Protein AF-A0AA88GH86-F1 (afdb_monomer)

Structure (mmCIF, N/CA/C/O backbone):
data_AF-A0AA88GH86-F1
#
_entry.id   AF-A0AA88GH86-F1
#
loop_
_atom_site.group_PDB
_atom_site.id
_atom_site.type_symbol
_atom_site.label_atom_id
_atom_site.label_alt_id
_atom_site.label_comp_id
_atom_site.label_asym_id
_atom_site.label_entity_id
_atom_site.label_seq_id
_atom_site.pdbx_PDB_ins_code
_atom_site.Cartn_x
_atom_site.Cartn_y
_atom_site.Cartn_z
_atom_site.occupancy
_atom_site.B_iso_or_equiv
_atom_site.auth_seq_id
_atom_site.auth_comp_id
_atom_site.auth_asym_id
_atom_site.auth_atom_id
_atom_site.pdbx_PDB_model_num
ATOM 1 N N . MET A 1 1 ? -18.230 3.125 -24.330 1.00 59.88 1 MET A N 1
ATOM 2 C CA . MET A 1 1 ? -17.204 3.677 -25.240 1.00 59.88 1 MET A CA 1
ATOM 3 C C . MET A 1 1 ? -15.857 3.257 -24.671 1.00 59.88 1 MET A C 1
ATOM 5 O O . MET A 1 1 ? -15.704 3.371 -23.462 1.00 59.88 1 MET A O 1
ATOM 9 N N . CYS A 1 2 ? -14.965 2.665 -25.468 1.00 81.44 2 CYS A N 1
ATOM 10 C CA . CYS A 1 2 ? -13.641 2.241 -24.999 1.00 81.44 2 CYS A CA 1
ATOM 11 C C . CYS A 1 2 ? -12.691 3.444 -25.056 1.00 81.44 2 CYS A C 1
ATOM 13 O O . CYS A 1 2 ? -12.636 4.114 -26.086 1.00 81.44 2 CYS A O 1
ATOM 15 N N . GLU A 1 3 ? -12.001 3.746 -23.960 1.00 86.94 3 GLU A N 1
ATOM 16 C CA . GLU A 1 3 ? -10.978 4.792 -23.922 1.00 86.94 3 GLU A CA 1
ATOM 17 C C . GLU A 1 3 ? -9.674 4.257 -24.519 1.00 86.94 3 GLU A C 1
ATOM 19 O O . GLU A 1 3 ? -9.265 3.133 -24.231 1.00 86.94 3 GLU A O 1
ATOM 24 N N . PHE A 1 4 ? -9.023 5.051 -25.367 1.00 90.56 4 PHE A N 1
ATOM 25 C CA . PHE A 1 4 ? -7.729 4.685 -25.932 1.00 90.56 4 PHE A CA 1
ATOM 26 C C . PHE A 1 4 ? -6.611 4.920 -24.911 1.00 90.56 4 PHE A C 1
ATOM 28 O O . PHE A 1 4 ? -6.459 6.031 -24.402 1.00 90.56 4 PHE A O 1
ATOM 35 N N . ILE A 1 5 ? -5.791 3.895 -24.677 1.00 91.69 5 ILE A N 1
ATOM 36 C CA . ILE A 1 5 ? -4.600 3.958 -23.826 1.00 91.69 5 ILE A CA 1
ATOM 37 C C . ILE A 1 5 ? -3.360 3.767 -24.701 1.00 91.69 5 ILE A C 1
ATOM 39 O O . ILE A 1 5 ? -3.275 2.822 -25.483 1.00 91.69 5 ILE A O 1
ATOM 43 N N . SER A 1 6 ? -2.392 4.675 -24.576 1.00 91.19 6 SER A N 1
ATOM 44 C CA . SER A 1 6 ? -1.110 4.563 -25.268 1.00 91.19 6 SER A CA 1
ATOM 45 C C . SER A 1 6 ? -0.228 3.540 -24.561 1.00 91.19 6 SER A C 1
ATOM 47 O O . SER A 1 6 ? 0.255 3.796 -23.460 1.00 91.19 6 SER A O 1
ATOM 49 N N . ASP A 1 7 ? 0.014 2.420 -25.239 1.00 86.12 7 ASP A N 1
ATOM 50 C CA . ASP A 1 7 ? 0.873 1.327 -24.777 1.00 86.12 7 ASP A CA 1
ATOM 51 C C . ASP A 1 7 ? 2.271 1.833 -24.373 1.00 86.12 7 ASP A C 1
ATOM 53 O O . ASP A 1 7 ? 2.676 1.717 -23.224 1.00 86.12 7 ASP A O 1
ATOM 57 N N . THR A 1 8 ? 2.959 2.558 -25.258 1.00 88.44 8 THR A N 1
ATOM 58 C CA . THR A 1 8 ? 4.292 3.116 -24.971 1.00 88.44 8 THR A CA 1
ATOM 59 C C . THR A 1 8 ? 4.318 4.032 -23.742 1.00 88.44 8 THR A C 1
ATOM 61 O O . THR A 1 8 ? 5.226 3.934 -22.920 1.00 88.44 8 THR A O 1
ATOM 64 N N . LYS A 1 9 ? 3.329 4.925 -23.583 1.00 90.75 9 LYS A N 1
ATOM 65 C CA . LYS A 1 9 ? 3.289 5.832 -22.424 1.00 90.75 9 LYS A CA 1
ATOM 66 C C . LYS A 1 9 ? 2.983 5.091 -21.126 1.00 90.75 9 LYS A C 1
ATOM 68 O O . LYS A 1 9 ? 3.526 5.468 -20.095 1.00 90.75 9 LYS A O 1
ATOM 73 N N . LEU A 1 10 ? 2.166 4.038 -21.174 1.00 90.44 10 LEU A N 1
ATOM 74 C CA . LEU A 1 10 ? 1.812 3.224 -20.007 1.00 90.44 10 LEU A CA 1
ATOM 75 C C . LEU A 1 10 ? 3.039 2.595 -19.329 1.00 90.44 10 LEU A C 1
ATOM 77 O O . LEU A 1 10 ? 3.052 2.431 -18.110 1.00 90.44 10 LEU A O 1
ATOM 81 N N . PHE A 1 11 ? 4.075 2.282 -20.106 1.00 87.31 11 PHE A N 1
ATOM 82 C CA . PHE A 1 11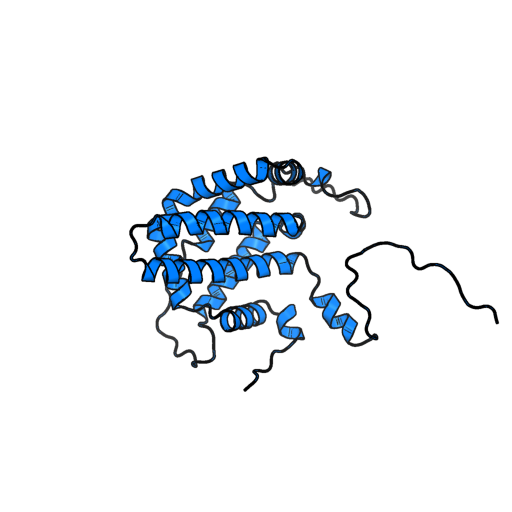 ? 5.280 1.616 -19.611 1.00 87.31 11 PHE A CA 1
ATOM 83 C C . PHE A 1 11 ? 6.483 2.545 -19.410 1.00 87.31 11 PHE A C 1
ATOM 85 O O . PHE A 1 11 ? 7.411 2.174 -18.697 1.00 87.31 11 PHE A O 1
ATOM 92 N N . ILE A 1 12 ? 6.474 3.751 -19.992 1.00 87.19 12 ILE A N 1
ATOM 93 C CA . ILE A 1 12 ? 7.606 4.695 -19.928 1.00 87.19 12 ILE A CA 1
ATOM 94 C C . ILE A 1 12 ? 7.318 5.910 -19.035 1.00 87.19 12 ILE A C 1
ATOM 96 O O . ILE A 1 12 ? 8.237 6.420 -18.401 1.00 87.19 12 ILE A O 1
ATOM 100 N N . ASP A 1 13 ? 6.071 6.387 -18.969 1.00 90.25 13 ASP A N 1
ATOM 101 C CA . ASP A 1 13 ? 5.694 7.578 -18.199 1.00 90.25 13 ASP A CA 1
ATOM 102 C C . ASP A 1 13 ? 4.963 7.172 -16.904 1.00 90.25 13 ASP A C 1
ATOM 104 O O . ASP A 1 13 ? 3.788 6.786 -16.955 1.00 90.25 13 ASP A O 1
ATOM 108 N N . PRO A 1 14 ? 5.608 7.296 -15.722 1.00 89.12 14 PRO A N 1
ATOM 109 C CA . PRO A 1 14 ? 4.978 6.968 -14.445 1.00 89.12 14 PRO A CA 1
ATOM 110 C C . PRO A 1 14 ? 3.692 7.760 -14.197 1.00 89.12 14 PRO A C 1
ATOM 112 O O . PRO A 1 14 ? 2.717 7.213 -13.692 1.00 89.12 14 PRO A O 1
ATOM 115 N N . THR A 1 15 ? 3.643 9.031 -14.605 1.00 91.88 15 THR A N 1
ATOM 116 C CA . THR A 1 15 ? 2.459 9.883 -14.416 1.00 91.88 15 THR A CA 1
ATOM 117 C C . THR A 1 15 ? 1.286 9.353 -15.238 1.00 91.88 15 THR A C 1
ATOM 119 O O . THR A 1 15 ? 0.163 9.261 -14.738 1.00 91.88 15 THR A O 1
ATOM 122 N N . TYR A 1 16 ? 1.546 8.956 -16.489 1.00 93.25 16 TYR A N 1
ATOM 123 C CA . TYR A 1 16 ? 0.535 8.357 -17.360 1.00 93.25 16 TYR A CA 1
ATOM 124 C C . TYR A 1 16 ? 0.037 7.019 -16.800 1.00 93.25 16 TYR A C 1
ATOM 126 O O . TYR A 1 16 ? -1.174 6.791 -16.744 1.00 93.25 16 TYR A O 1
ATOM 134 N N . ARG A 1 17 ? 0.950 6.171 -16.304 1.00 93.00 17 ARG A N 1
ATOM 135 C CA . ARG A 1 17 ? 0.613 4.892 -15.663 1.00 93.00 17 ARG A CA 1
ATOM 136 C C . ARG A 1 17 ? -0.243 5.074 -14.413 1.00 93.00 17 ARG A C 1
ATOM 138 O O . ARG A 1 17 ? -1.283 4.431 -14.303 1.00 93.00 17 ARG A O 1
ATOM 145 N N . TYR A 1 18 ? 0.135 5.971 -13.501 1.00 94.19 18 TYR A N 1
ATOM 146 C CA . TYR A 1 18 ? -0.629 6.212 -12.272 1.00 94.19 18 TYR A CA 1
ATOM 147 C C . TYR A 1 18 ? -1.987 6.849 -12.543 1.00 94.19 18 TYR A C 1
ATOM 149 O O . TYR A 1 18 ? -2.954 6.512 -11.860 1.00 94.19 18 TYR A O 1
ATOM 157 N N . SER A 1 19 ? -2.093 7.705 -13.562 1.00 93.81 19 SER A N 1
ATOM 158 C CA . SER A 1 19 ? -3.378 8.246 -14.011 1.00 93.81 19 SER A CA 1
ATOM 159 C C . SER A 1 19 ? -4.300 7.142 -14.530 1.00 93.81 19 SER A C 1
ATOM 161 O O . SER A 1 19 ? -5.440 7.021 -14.075 1.00 93.81 19 SER A O 1
ATOM 163 N N . TYR A 1 20 ? -3.781 6.268 -15.399 1.00 94.12 20 TYR A N 1
ATOM 164 C CA . TYR A 1 20 ? -4.511 5.100 -15.885 1.00 94.12 20 TYR A CA 1
ATOM 165 C C . TYR A 1 20 ? -4.938 4.165 -14.744 1.00 94.12 20 TYR A C 1
ATOM 167 O O . TYR A 1 20 ? -6.122 3.853 -14.631 1.00 94.12 20 TYR A O 1
ATOM 175 N N . LEU A 1 21 ? -4.009 3.750 -13.876 1.00 94.94 21 LEU A N 1
ATOM 176 C CA . LEU A 1 21 ? -4.289 2.814 -12.784 1.00 94.94 21 LEU A CA 1
ATOM 177 C C . LEU A 1 21 ? -5.312 3.378 -11.803 1.00 94.94 21 LEU A C 1
ATOM 179 O O . LEU A 1 21 ? -6.290 2.701 -11.491 1.00 94.94 21 LEU A O 1
ATOM 183 N N . SER A 1 22 ? -5.132 4.629 -11.370 1.00 95.62 22 SER A N 1
ATOM 184 C CA . SER A 1 22 ? -6.055 5.290 -10.442 1.00 95.62 22 SER A CA 1
ATOM 185 C C . SER A 1 22 ? -7.455 5.399 -11.042 1.00 95.62 22 SER A C 1
ATOM 187 O O . SER A 1 22 ? -8.439 5.099 -10.367 1.00 95.62 22 SER A O 1
ATOM 189 N N . LYS A 1 23 ? -7.568 5.728 -12.335 1.00 94.44 23 LYS A N 1
ATOM 190 C CA . LYS A 1 23 ? -8.854 5.730 -13.045 1.00 94.44 23 LYS A CA 1
ATOM 191 C C . LYS A 1 23 ? -9.460 4.327 -13.136 1.00 94.44 23 LYS A C 1
ATOM 193 O O . LYS A 1 23 ? -10.645 4.157 -12.853 1.00 94.44 23 LYS A O 1
ATOM 198 N N . PHE A 1 24 ? -8.655 3.324 -13.488 1.00 94.44 24 PHE A N 1
ATOM 199 C CA . PHE A 1 24 ? -9.084 1.937 -13.671 1.00 94.44 24 PHE A CA 1
ATOM 200 C C . PHE A 1 24 ? -9.653 1.332 -12.381 1.00 94.44 24 PHE A C 1
ATOM 202 O O . PHE A 1 24 ? -10.754 0.780 -12.388 1.00 94.44 24 PHE A O 1
ATOM 209 N N . ILE A 1 25 ? -8.952 1.496 -11.255 1.00 95.81 25 ILE A N 1
ATOM 210 C CA . ILE A 1 25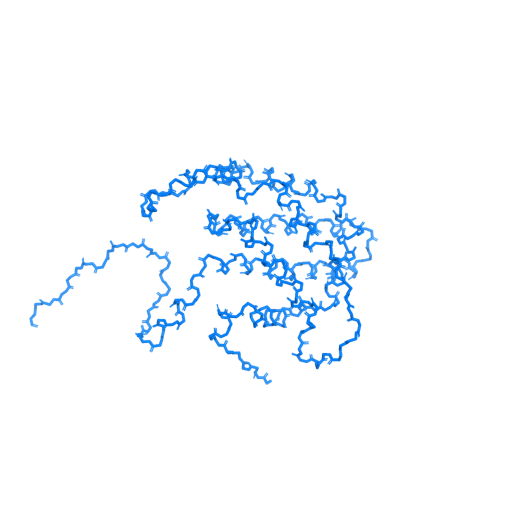 ? -9.395 0.980 -9.947 1.00 95.81 25 ILE A CA 1
ATOM 211 C C . ILE A 1 25 ? -10.310 1.954 -9.191 1.00 95.81 25 ILE A C 1
ATOM 213 O O . ILE A 1 25 ? -10.758 1.653 -8.081 1.00 95.81 25 ILE A O 1
ATOM 217 N N . LYS A 1 26 ? -10.607 3.114 -9.794 1.00 95.81 26 LYS A N 1
ATOM 218 C CA . LYS A 1 26 ? -11.411 4.200 -9.220 1.00 95.81 26 LYS A CA 1
ATOM 219 C C . LYS A 1 26 ? -10.863 4.672 -7.872 1.00 95.81 26 LYS A C 1
ATOM 221 O O . LYS A 1 26 ? -11.620 4.756 -6.909 1.00 95.81 26 LYS A O 1
ATOM 226 N N . PHE A 1 27 ? -9.556 4.906 -7.798 1.00 96.19 27 PHE A N 1
ATOM 227 C CA . PHE A 1 27 ? -8.901 5.570 -6.677 1.00 96.19 27 PHE A CA 1
ATOM 228 C C . PHE A 1 27 ? -8.904 7.080 -6.921 1.00 96.19 27 PHE A C 1
ATOM 230 O O . PHE A 1 27 ? -8.339 7.556 -7.907 1.00 96.19 27 PHE A O 1
ATOM 237 N N . GLY A 1 28 ? -9.589 7.824 -6.058 1.00 94.38 28 GLY A N 1
ATOM 238 C CA . GLY A 1 28 ? -9.756 9.268 -6.204 1.00 94.38 28 GLY A CA 1
ATOM 239 C C . GLY A 1 28 ? -9.559 10.040 -4.906 1.00 94.38 28 GLY A C 1
ATOM 240 O O . GLY A 1 28 ? -9.119 9.506 -3.892 1.00 94.38 28 GLY A O 1
ATOM 241 N N . LYS A 1 29 ? -9.926 11.323 -4.940 1.00 92.50 29 LYS A N 1
ATOM 242 C CA . LYS A 1 29 ? -9.772 12.245 -3.808 1.00 92.50 29 LYS A CA 1
ATOM 243 C C . LYS A 1 29 ? -10.489 11.759 -2.544 1.00 92.50 29 LYS A C 1
ATOM 245 O O . LYS A 1 29 ? -9.942 11.865 -1.457 1.00 92.50 29 LYS A O 1
ATOM 250 N N . GLU A 1 30 ? -11.688 11.199 -2.696 1.00 93.88 30 GLU A N 1
ATOM 251 C CA . GLU A 1 30 ? -12.466 10.632 -1.586 1.00 93.88 30 GLU A CA 1
ATOM 252 C C . GLU A 1 30 ? -11.747 9.448 -0.928 1.00 93.88 30 GLU A C 1
ATOM 254 O O . GLU A 1 30 ? -11.671 9.385 0.296 1.00 93.88 30 GLU A O 1
ATOM 259 N N . ASP A 1 31 ? -11.177 8.538 -1.728 1.00 96.69 31 ASP A N 1
ATOM 260 C CA . ASP A 1 31 ? -10.381 7.424 -1.207 1.00 96.69 31 ASP A CA 1
ATOM 261 C C . ASP A 1 31 ? -9.143 7.949 -0.470 1.00 96.69 31 ASP A C 1
ATOM 263 O O . ASP A 1 31 ? -8.843 7.506 0.635 1.00 96.69 31 ASP A O 1
ATOM 267 N N . LEU A 1 32 ? -8.453 8.934 -1.052 1.00 94.62 32 LEU A N 1
ATOM 268 C CA . LEU A 1 32 ? -7.259 9.527 -0.460 1.00 94.62 32 LEU A CA 1
ATOM 269 C C . LEU A 1 32 ? -7.553 10.214 0.884 1.00 94.62 32 LEU A C 1
ATOM 271 O O . LEU A 1 32 ? -6.775 10.075 1.827 1.00 94.62 32 LEU A O 1
ATOM 275 N N . THR A 1 33 ? -8.696 10.896 1.001 1.00 94.31 33 THR A N 1
ATOM 276 C CA . THR A 1 33 ? -9.171 11.458 2.272 1.00 94.31 33 THR A CA 1
ATOM 277 C C . THR A 1 33 ? -9.417 10.362 3.308 1.00 94.31 33 THR A C 1
ATOM 279 O O . THR A 1 33 ? -8.936 10.484 4.430 1.00 94.31 33 THR A O 1
ATOM 282 N N . LEU A 1 34 ? -10.093 9.266 2.941 1.00 96.44 34 LEU A N 1
ATOM 283 C CA . LEU A 1 34 ? -10.349 8.151 3.863 1.00 96.44 34 LEU A CA 1
ATOM 284 C C . LEU A 1 34 ? -9.053 7.496 4.357 1.00 96.44 34 LEU A C 1
ATOM 286 O O . LEU A 1 34 ? -8.933 7.190 5.543 1.00 96.44 34 LEU A O 1
ATOM 290 N N . VAL A 1 35 ? -8.077 7.306 3.462 1.00 96.62 35 VAL A N 1
ATOM 291 C CA . VAL A 1 35 ? -6.743 6.797 3.818 1.00 96.62 35 VAL A CA 1
ATOM 292 C C . VAL A 1 35 ? -6.065 7.734 4.817 1.00 96.62 35 VAL A C 1
ATOM 294 O O . VAL A 1 35 ? -5.572 7.271 5.844 1.00 96.62 35 VAL A O 1
ATOM 297 N N . LYS A 1 36 ? -6.069 9.044 4.540 1.00 94.00 36 LYS A N 1
ATOM 298 C CA . LYS A 1 36 ? -5.463 10.066 5.403 1.00 94.00 36 LYS A CA 1
ATOM 299 C C . LYS A 1 36 ? -6.108 10.098 6.787 1.00 94.00 36 LYS A C 1
ATOM 301 O O . LYS A 1 36 ? -5.402 10.065 7.790 1.00 94.00 36 LYS A O 1
ATOM 306 N N . GLU A 1 37 ? -7.434 10.166 6.846 1.00 94.38 37 GLU A N 1
ATOM 307 C CA . GLU A 1 37 ? -8.181 10.245 8.104 1.00 94.38 37 GLU A CA 1
ATOM 308 C C . GLU A 1 37 ? -7.943 9.003 8.963 1.00 94.38 37 GLU A C 1
ATOM 310 O O . GLU A 1 37 ? -7.599 9.123 10.139 1.00 94.38 37 GLU A O 1
ATOM 315 N N . PHE A 1 38 ? -8.045 7.809 8.372 1.00 96.00 38 PHE A N 1
ATOM 316 C CA . PHE A 1 38 ? -7.774 6.566 9.090 1.00 96.00 38 PHE A CA 1
ATOM 317 C C . PHE A 1 38 ? -6.321 6.476 9.557 1.00 96.00 38 PHE A C 1
ATOM 319 O O . PHE A 1 38 ? -6.052 6.112 10.702 1.00 96.00 38 PHE A O 1
ATOM 326 N N . GLY A 1 39 ? -5.385 6.868 8.692 1.00 95.06 39 GLY A N 1
ATOM 327 C CA . GLY A 1 39 ? -3.977 6.954 9.027 1.00 95.06 39 GLY A CA 1
ATOM 328 C C . GLY A 1 39 ? -3.737 7.802 10.275 1.00 95.06 39 GLY A C 1
ATOM 329 O O . GLY A 1 39 ? -3.180 7.327 11.264 1.00 95.06 39 GLY A O 1
ATOM 330 N N . GLN A 1 40 ? -4.208 9.045 10.248 1.00 92.25 40 GLN A N 1
ATOM 331 C CA . GLN A 1 40 ? -3.995 10.007 11.325 1.00 92.25 40 GLN A CA 1
ATOM 332 C C . GLN A 1 40 ? -4.695 9.613 12.630 1.00 92.25 40 GLN A C 1
AT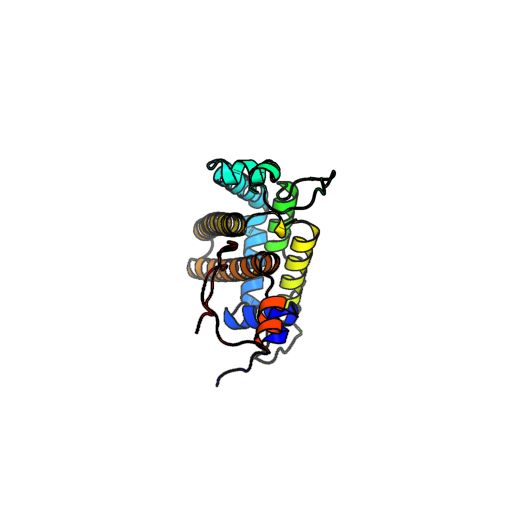OM 334 O O . GLN A 1 40 ? -4.114 9.783 13.702 1.00 92.25 40 GLN A O 1
ATOM 339 N N . MET A 1 41 ? -5.926 9.099 12.550 1.00 92.44 41 MET A N 1
ATOM 340 C CA . MET A 1 41 ? -6.742 8.803 13.732 1.00 92.44 41 MET A CA 1
ATOM 341 C C . MET A 1 41 ? -6.422 7.452 14.374 1.00 92.44 41 MET A C 1
ATOM 343 O O . MET A 1 41 ? -6.554 7.326 15.590 1.00 92.44 41 MET A O 1
ATOM 347 N N . VAL A 1 42 ? -6.040 6.449 13.578 1.00 94.56 42 VAL A N 1
ATOM 348 C CA . VAL A 1 42 ? -5.900 5.059 14.041 1.00 94.56 42 VAL A CA 1
ATOM 349 C C . VAL A 1 42 ? -4.466 4.563 13.892 1.00 94.56 42 VAL A C 1
ATOM 351 O O . VAL A 1 42 ? -3.865 4.135 14.873 1.00 94.56 42 VAL A O 1
ATOM 354 N N . LEU A 1 43 ? -3.886 4.644 12.692 1.00 95.06 43 LEU A N 1
ATOM 355 C CA . LEU A 1 43 ? -2.625 3.949 12.406 1.00 95.06 43 LEU A CA 1
ATOM 356 C C . LEU A 1 43 ? -1.382 4.623 12.983 1.00 95.06 43 LEU A C 1
ATOM 358 O O . LEU A 1 43 ? -0.420 3.926 13.288 1.00 95.06 43 LEU A O 1
ATOM 362 N N . ASN A 1 44 ? -1.354 5.949 13.126 1.00 92.19 44 ASN A N 1
ATOM 363 C CA . ASN A 1 44 ? -0.139 6.679 13.510 1.00 92.19 44 ASN A CA 1
ATOM 364 C C . ASN A 1 44 ? 0.597 6.099 14.746 1.00 92.19 44 ASN A C 1
ATOM 366 O O . ASN A 1 44 ? 1.794 5.818 14.638 1.00 92.19 44 ASN A O 1
ATOM 370 N N . PRO A 1 45 ? -0.068 5.846 15.895 1.00 94.31 45 PRO A N 1
ATOM 371 C CA . PRO A 1 45 ? 0.593 5.217 17.041 1.00 94.31 45 PRO A CA 1
ATOM 372 C C . PRO A 1 45 ? 0.922 3.728 16.831 1.00 94.31 45 PRO A C 1
ATOM 374 O O . PRO A 1 45 ? 1.768 3.192 17.544 1.00 94.31 45 PRO A O 1
ATOM 377 N N . LEU A 1 46 ? 0.275 3.058 15.874 1.00 96.12 46 LEU A N 1
ATOM 378 C CA . LEU A 1 46 ? 0.384 1.616 15.635 1.00 96.12 46 LEU A CA 1
ATOM 379 C C . LEU A 1 46 ? 1.479 1.246 14.633 1.00 96.12 46 LEU A C 1
ATOM 381 O O . LEU A 1 46 ? 1.979 0.127 14.682 1.00 96.12 46 LEU A O 1
ATOM 385 N N . ILE A 1 47 ? 1.895 2.169 13.758 1.00 96.12 47 ILE A N 1
ATOM 386 C CA . ILE A 1 47 ? 2.893 1.912 12.703 1.00 96.12 47 ILE A CA 1
ATOM 387 C C . ILE A 1 47 ? 4.138 1.158 13.210 1.00 96.12 47 ILE A C 1
ATOM 389 O O . ILE A 1 47 ? 4.508 0.173 12.573 1.00 96.12 47 ILE A O 1
ATOM 393 N N . PRO A 1 48 ? 4.789 1.538 14.332 1.00 95.56 48 PRO A N 1
ATOM 394 C CA . PRO A 1 48 ? 5.959 0.802 14.813 1.00 95.56 48 PRO A CA 1
ATOM 395 C C . PRO A 1 48 ? 5.667 -0.668 15.144 1.00 95.56 48 PRO A C 1
ATOM 397 O O . PRO A 1 48 ? 6.491 -1.530 14.841 1.00 95.56 48 PRO A O 1
ATOM 400 N N . ARG A 1 49 ? 4.493 -0.944 15.729 1.00 96.62 49 ARG A N 1
ATOM 401 C CA . ARG A 1 49 ? 4.033 -2.301 16.050 1.00 96.62 49 ARG A CA 1
ATOM 402 C C . ARG A 1 49 ? 3.705 -3.083 14.780 1.00 96.62 49 ARG A C 1
ATOM 404 O O . ARG A 1 49 ? 4.139 -4.217 14.655 1.00 96.62 49 ARG A O 1
ATOM 411 N N . LEU A 1 50 ? 3.021 -2.467 13.816 1.00 96.75 50 LEU A N 1
ATOM 412 C CA . LEU A 1 50 ? 2.695 -3.112 12.539 1.00 96.75 50 LEU A CA 1
ATOM 413 C C . LEU A 1 50 ? 3.953 -3.585 11.802 1.00 96.75 50 LEU A C 1
ATOM 415 O O . LEU A 1 50 ? 3.981 -4.696 11.284 1.00 96.75 50 LEU A O 1
ATOM 419 N N . ILE A 1 51 ? 5.014 -2.770 11.790 1.00 94.88 51 ILE A N 1
ATOM 420 C CA . ILE A 1 51 ? 6.295 -3.182 11.201 1.00 94.88 51 ILE A CA 1
ATOM 421 C C . ILE A 1 51 ? 6.914 -4.353 11.967 1.00 94.88 51 ILE A C 1
ATOM 423 O O . ILE A 1 51 ? 7.416 -5.282 11.345 1.00 94.88 51 ILE A O 1
ATOM 4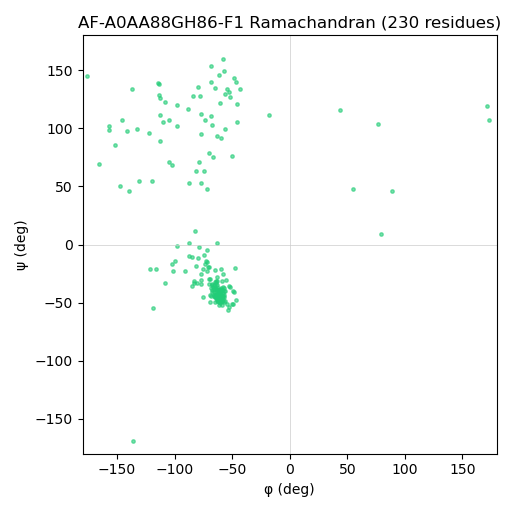27 N N . GLU A 1 52 ? 6.849 -4.351 13.296 1.00 94.31 52 GLU A N 1
ATOM 428 C CA . GLU A 1 52 ? 7.333 -5.476 14.099 1.00 94.31 52 GLU A CA 1
ATOM 429 C C . GLU A 1 52 ? 6.562 -6.772 13.815 1.00 94.31 52 GLU A C 1
ATOM 431 O O . GLU A 1 52 ? 7.172 -7.827 13.646 1.00 94.31 52 GLU A O 1
ATOM 436 N N . ASP A 1 53 ? 5.238 -6.696 13.684 1.00 96.19 53 ASP A N 1
ATOM 437 C CA . ASP A 1 53 ? 4.395 -7.845 13.350 1.00 96.19 53 ASP A CA 1
ATOM 438 C C . ASP A 1 53 ? 4.723 -8.397 11.948 1.00 96.19 53 ASP A C 1
ATOM 440 O O . ASP A 1 53 ? 4.808 -9.617 11.761 1.00 96.19 53 ASP A O 1
ATOM 444 N N . ILE A 1 54 ? 5.010 -7.521 10.977 1.00 93.88 54 ILE A N 1
ATOM 445 C CA . ILE A 1 54 ? 5.484 -7.921 9.644 1.00 93.88 54 ILE A CA 1
ATOM 446 C C . ILE A 1 54 ? 6.858 -8.595 9.728 1.00 93.88 54 ILE A C 1
ATOM 448 O O . ILE A 1 54 ? 7.036 -9.686 9.189 1.00 93.88 54 ILE A O 1
ATOM 452 N N . GLU A 1 55 ? 7.829 -7.991 10.413 1.00 90.50 55 GLU A N 1
ATOM 453 C CA . GLU A 1 55 ? 9.182 -8.546 10.558 1.00 90.50 55 GLU A CA 1
ATOM 454 C C . GLU A 1 55 ? 9.168 -9.911 11.254 1.00 90.50 55 GLU A C 1
ATOM 456 O O . GLU A 1 55 ? 9.847 -10.847 10.814 1.00 90.50 55 GLU A O 1
ATOM 461 N N . ASN A 1 56 ? 8.339 -10.066 12.287 1.00 92.81 56 ASN A N 1
ATOM 462 C CA . ASN A 1 56 ? 8.111 -11.338 12.963 1.00 92.81 56 ASN A CA 1
ATOM 463 C C . ASN A 1 56 ? 7.504 -12.370 12.006 1.00 92.81 56 ASN A C 1
ATOM 465 O O . ASN A 1 56 ? 7.975 -13.509 11.936 1.00 92.81 56 ASN A O 1
ATOM 469 N N . LYS A 1 57 ? 6.499 -11.979 11.210 1.00 93.94 57 LYS A N 1
ATOM 470 C CA . LYS A 1 57 ? 5.886 -12.862 10.211 1.00 93.94 57 LYS A CA 1
ATOM 471 C C . LYS A 1 57 ? 6.897 -13.320 9.161 1.00 93.94 57 LYS A C 1
ATOM 473 O O . LYS A 1 57 ? 6.943 -14.515 8.863 1.00 93.94 57 LYS A O 1
ATOM 478 N N . MET A 1 58 ? 7.705 -12.401 8.638 1.00 89.00 58 MET A N 1
ATOM 479 C CA . MET A 1 58 ? 8.739 -12.684 7.639 1.00 89.00 58 MET A CA 1
ATOM 480 C C . MET A 1 58 ? 9.891 -13.506 8.233 1.00 89.00 58 MET A C 1
ATOM 482 O O . MET A 1 58 ? 10.469 -14.340 7.545 1.00 89.00 58 MET A O 1
ATOM 486 N N . SER A 1 59 ? 10.185 -13.379 9.525 1.00 89.06 59 SER A N 1
ATOM 487 C CA . SER A 1 59 ? 11.241 -14.163 10.184 1.00 89.06 59 SER A CA 1
ATOM 488 C C . SER A 1 59 ? 10.889 -15.644 10.394 1.00 89.06 59 SER A C 1
ATOM 490 O O . SER A 1 59 ? 11.783 -16.457 10.659 1.00 89.06 59 SER A O 1
ATOM 492 N N . ASN A 1 60 ? 9.614 -16.019 10.242 1.00 92.19 60 ASN A N 1
ATOM 493 C CA . ASN A 1 60 ? 9.157 -17.407 10.372 1.00 92.19 60 ASN A CA 1
ATOM 494 C C . ASN A 1 60 ? 9.622 -18.318 9.229 1.00 92.19 60 ASN A C 1
ATOM 496 O O . ASN A 1 60 ? 9.640 -19.536 9.402 1.00 92.19 60 ASN A O 1
ATOM 500 N N . TYR A 1 61 ? 10.024 -17.753 8.089 1.00 91.31 61 TYR A N 1
ATOM 501 C CA . TYR A 1 61 ? 10.586 -18.505 6.968 1.00 91.31 61 TYR A CA 1
ATOM 502 C C . TYR A 1 61 ? 12.048 -18.115 6.786 1.00 91.31 61 TYR A C 1
ATOM 504 O O . TYR A 1 61 ? 12.414 -16.950 6.902 1.00 91.31 61 TYR A O 1
ATOM 512 N N . ASP A 1 62 ? 12.901 -19.098 6.534 1.00 86.62 62 ASP A N 1
ATOM 513 C CA . ASP A 1 62 ? 14.339 -18.912 6.349 1.00 86.62 62 ASP A CA 1
ATOM 514 C C . ASP A 1 62 ? 14.671 -17.963 5.194 1.00 86.62 62 ASP A C 1
ATOM 516 O O . ASP A 1 62 ? 15.403 -16.998 5.401 1.00 86.62 62 ASP A O 1
ATOM 520 N N . VAL A 1 63 ? 14.060 -18.169 4.026 1.00 84.69 63 VAL A N 1
ATOM 521 C CA . VAL A 1 63 ? 14.297 -17.358 2.821 1.00 84.69 63 VAL A CA 1
ATOM 522 C C . VAL A 1 63 ? 13.982 -15.872 3.023 1.00 84.69 63 VAL A C 1
ATOM 524 O O . VAL A 1 63 ? 14.730 -15.008 2.577 1.00 84.69 63 VAL A O 1
ATOM 527 N N . THR A 1 64 ? 12.912 -15.543 3.749 1.00 86.19 64 THR A N 1
ATOM 528 C CA . THR A 1 64 ? 12.553 -14.150 4.057 1.00 86.19 64 THR A CA 1
ATOM 529 C C . THR A 1 64 ? 13.327 -13.613 5.255 1.00 86.19 64 THR A C 1
ATOM 531 O O . THR A 1 64 ? 13.660 -12.434 5.287 1.00 86.19 64 THR A O 1
ATOM 534 N N . ARG A 1 65 ? 13.680 -14.456 6.227 1.00 85.44 65 ARG A N 1
ATOM 535 C CA . ARG A 1 65 ? 14.493 -14.043 7.374 1.00 85.44 65 ARG A CA 1
ATOM 536 C C . ARG A 1 65 ? 15.880 -13.572 6.950 1.00 85.44 65 ARG A C 1
ATOM 538 O O . ARG A 1 65 ? 16.341 -12.557 7.458 1.00 85.44 65 ARG A O 1
ATOM 545 N N . GLU A 1 66 ? 16.539 -14.274 6.032 1.00 79.81 66 GLU A N 1
ATOM 546 C CA . GLU A 1 66 ? 17.875 -13.879 5.562 1.00 79.81 66 GLU A CA 1
ATOM 547 C C . GLU A 1 66 ? 17.844 -12.562 4.778 1.00 79.81 66 GLU A C 1
ATOM 549 O O . GLU A 1 66 ? 18.708 -11.706 4.966 1.00 79.81 66 GLU A O 1
ATOM 554 N N . LEU A 1 67 ? 16.785 -12.335 4.003 1.00 77.56 67 LEU A N 1
ATOM 555 C CA . LEU A 1 67 ? 16.547 -11.078 3.298 1.00 77.56 67 LEU A CA 1
ATOM 556 C C . LEU A 1 67 ? 16.365 -9.896 4.266 1.00 77.56 67 LEU A C 1
ATOM 558 O O . LEU A 1 67 ? 17.007 -8.861 4.104 1.00 77.56 67 LEU A O 1
ATOM 562 N N . TRP A 1 68 ? 15.541 -10.062 5.307 1.00 74.75 68 TRP A N 1
ATOM 563 C CA . TRP A 1 68 ? 15.309 -9.026 6.326 1.00 74.75 68 TRP A CA 1
ATOM 564 C C . TRP A 1 68 ? 16.510 -8.818 7.260 1.00 74.75 68 TRP A C 1
ATOM 566 O O . TRP A 1 68 ? 16.680 -7.737 7.818 1.00 74.75 68 TRP A O 1
ATOM 576 N N . ARG A 1 69 ? 17.390 -9.818 7.386 1.00 71.94 69 ARG A N 1
ATOM 577 C CA . ARG A 1 69 ? 18.699 -9.701 8.050 1.00 71.94 69 ARG A CA 1
ATOM 578 C C . ARG A 1 69 ? 19.773 -9.040 7.184 1.00 71.94 69 ARG A C 1
ATOM 580 O O . ARG A 1 69 ? 20.887 -8.874 7.667 1.00 71.94 69 ARG A O 1
ATOM 587 N N . GLY A 1 70 ? 19.469 -8.674 5.937 1.00 64.69 70 GLY A N 1
ATOM 588 C CA . GLY A 1 70 ? 20.426 -8.047 5.021 1.00 64.69 70 GLY A CA 1
ATOM 589 C C . GLY A 1 70 ? 21.398 -9.021 4.343 1.00 64.69 70 GLY A C 1
ATOM 590 O O . GLY A 1 70 ? 22.308 -8.583 3.645 1.00 64.69 70 GLY A O 1
ATOM 591 N N . ASN A 1 71 ? 21.197 -10.336 4.476 1.00 59.66 71 ASN A N 1
ATOM 592 C CA . ASN A 1 71 ? 22.050 -11.369 3.878 1.00 59.66 71 ASN A CA 1
ATOM 593 C C . ASN A 1 71 ? 21.601 -11.719 2.447 1.00 59.66 71 ASN A C 1
ATOM 595 O O . ASN A 1 71 ? 21.373 -12.885 2.112 1.00 59.66 71 ASN A O 1
ATOM 599 N N . VAL A 1 72 ? 21.463 -10.705 1.589 1.00 54.75 72 VAL A N 1
ATOM 600 C CA . VAL A 1 72 ? 20.947 -10.857 0.211 1.00 54.75 72 VAL A CA 1
ATOM 601 C C . VAL A 1 72 ? 21.854 -11.742 -0.654 1.00 54.75 72 VAL A C 1
ATOM 603 O O . VAL A 1 72 ? 21.363 -12.458 -1.525 1.00 54.75 72 VAL A O 1
ATOM 606 N N . GLU A 1 73 ? 23.158 -11.794 -0.353 1.00 52.38 73 GLU A N 1
ATOM 607 C CA . GLU A 1 73 ? 24.128 -12.671 -1.032 1.00 52.38 73 GLU A CA 1
ATOM 608 C C . GLU A 1 73 ? 23.788 -14.169 -0.914 1.00 52.38 73 GLU A C 1
ATOM 610 O O . GLU A 1 73 ? 24.234 -14.953 -1.744 1.00 52.38 73 GLU A O 1
ATOM 615 N N . SER A 1 74 ? 22.983 -14.582 0.074 1.00 46.03 74 SER A N 1
ATOM 616 C CA . SER A 1 74 ? 22.621 -15.995 0.273 1.00 46.03 74 SER A CA 1
ATOM 617 C C . SER A 1 74 ? 21.391 -16.459 -0.521 1.00 46.03 74 SER A C 1
ATOM 619 O O . SER A 1 74 ? 21.117 -17.655 -0.568 1.00 46.03 74 SER A O 1
ATOM 621 N N . ILE A 1 75 ? 20.648 -15.534 -1.141 1.00 51.25 75 ILE A N 1
ATOM 622 C CA . ILE A 1 75 ? 19.356 -15.818 -1.798 1.00 51.25 75 ILE A CA 1
ATOM 623 C C . ILE A 1 75 ? 19.497 -15.916 -3.322 1.00 51.25 75 ILE A C 1
ATOM 625 O O . ILE A 1 75 ? 18.679 -16.553 -3.986 1.00 51.25 75 ILE A O 1
ATOM 629 N N . VAL A 1 76 ? 20.538 -15.308 -3.891 1.00 49.09 76 VAL A N 1
ATOM 630 C CA . VAL A 1 76 ? 20.780 -15.329 -5.334 1.00 49.09 76 VAL A CA 1
ATOM 631 C C . VAL A 1 76 ? 21.798 -16.420 -5.640 1.00 49.09 76 VAL A C 1
ATOM 633 O O . VAL A 1 76 ? 22.994 -16.237 -5.424 1.00 49.09 76 VAL A O 1
ATOM 636 N N . ASP A 1 77 ? 21.312 -17.559 -6.136 1.00 44.00 77 ASP A N 1
ATOM 637 C CA . ASP A 1 77 ? 22.166 -18.610 -6.684 1.00 44.00 77 ASP A CA 1
ATOM 638 C C . ASP A 1 77 ? 23.113 -17.996 -7.726 1.00 44.00 77 ASP A C 1
ATOM 640 O O . ASP A 1 77 ? 22.715 -17.268 -8.644 1.00 44.00 77 ASP A O 1
ATOM 644 N N . THR A 1 78 ? 24.396 -18.258 -7.518 1.00 46.81 78 THR A N 1
ATOM 645 C CA . THR A 1 78 ? 25.528 -17.799 -8.310 1.00 46.81 78 THR A CA 1
ATOM 646 C C . THR A 1 78 ? 25.413 -18.268 -9.753 1.00 46.81 78 THR A C 1
ATOM 648 O O . THR A 1 78 ? 25.918 -19.330 -10.082 1.00 46.81 78 THR A O 1
ATOM 651 N N . ASP A 1 79 ? 24.810 -17.464 -10.623 1.00 41.66 79 ASP A N 1
ATOM 652 C CA . ASP A 1 79 ? 25.100 -17.479 -12.054 1.00 41.66 79 ASP A CA 1
ATOM 653 C C . ASP A 1 79 ? 24.715 -16.125 -12.671 1.00 41.66 79 ASP A C 1
ATOM 655 O O . ASP A 1 79 ? 23.571 -15.877 -13.046 1.00 41.66 79 ASP A O 1
ATOM 659 N N . LYS A 1 80 ? 25.732 -15.263 -12.840 1.00 43.00 80 LYS A N 1
ATOM 660 C CA . LYS A 1 80 ? 25.725 -13.977 -13.578 1.00 43.00 80 LYS A CA 1
ATOM 661 C C . LYS A 1 80 ? 25.329 -12.700 -12.826 1.00 43.00 80 LYS A C 1
ATOM 663 O O . LYS A 1 80 ? 24.677 -11.833 -13.406 1.00 43.00 80 LYS A O 1
ATOM 668 N N . VAL A 1 81 ? 25.858 -12.479 -11.627 1.00 42.56 81 VAL A N 1
ATOM 669 C CA . VAL A 1 81 ? 26.051 -11.099 -11.152 1.00 42.56 81 VAL A CA 1
ATOM 670 C C . VAL A 1 81 ? 27.545 -10.840 -11.061 1.00 42.56 81 VAL A C 1
ATOM 672 O O . VAL A 1 81 ? 28.270 -11.469 -10.297 1.00 42.56 81 VAL A O 1
ATOM 675 N N . SER A 1 82 ? 28.017 -9.967 -11.947 1.00 39.53 82 SER A N 1
ATOM 676 C CA . SER A 1 82 ? 29.360 -9.400 -11.925 1.00 39.53 82 SER A CA 1
ATOM 677 C C . SER A 1 82 ? 29.750 -8.997 -10.505 1.00 39.53 82 SER A C 1
ATOM 679 O O . SER A 1 82 ? 28.960 -8.337 -9.837 1.00 39.53 82 SER A O 1
ATOM 681 N N . ASN A 1 83 ? 30.971 -9.358 -10.100 1.00 36.81 83 ASN A N 1
ATOM 682 C CA . ASN A 1 83 ? 31.656 -8.955 -8.868 1.00 36.81 83 ASN A CA 1
ATOM 683 C C . ASN A 1 83 ? 31.650 -7.429 -8.650 1.00 36.81 83 ASN A C 1
ATOM 685 O O . ASN A 1 83 ? 32.665 -6.755 -8.820 1.00 36.81 83 ASN A O 1
ATOM 689 N N . GLN A 1 84 ? 30.521 -6.880 -8.228 1.00 39.75 84 GLN A N 1
ATOM 690 C CA . GLN A 1 84 ? 30.458 -5.638 -7.488 1.00 39.75 84 GLN A CA 1
ATOM 691 C C . GLN A 1 84 ? 29.976 -6.014 -6.098 1.00 39.75 84 GLN A C 1
ATOM 693 O O . GLN A 1 84 ? 28.783 -6.032 -5.815 1.00 39.75 84 GLN A O 1
ATOM 698 N N . LYS A 1 85 ? 30.938 -6.335 -5.228 1.00 40.22 85 LYS A N 1
ATOM 699 C CA . LYS A 1 85 ? 30.739 -6.144 -3.796 1.00 40.22 85 LYS A CA 1
ATOM 700 C C . LYS A 1 85 ? 30.400 -4.669 -3.618 1.00 40.22 85 LYS A C 1
ATOM 702 O O . LYS A 1 85 ? 31.290 -3.825 -3.690 1.00 40.22 85 LYS A O 1
ATOM 707 N N . SER A 1 86 ? 29.119 -4.354 -3.474 1.00 41.12 86 SER A N 1
ATOM 708 C CA . SER A 1 86 ? 28.733 -3.067 -2.919 1.00 41.12 86 SER A CA 1
ATOM 709 C C . SER A 1 86 ? 29.172 -3.108 -1.460 1.00 41.12 86 SER A C 1
ATOM 711 O O . SER A 1 86 ? 28.555 -3.776 -0.636 1.00 41.12 86 SER A O 1
ATOM 713 N N . GLU A 1 87 ? 30.281 -2.441 -1.146 1.00 40.78 87 GLU A N 1
ATOM 714 C CA . GLU A 1 87 ? 30.793 -2.286 0.224 1.00 40.78 87 GLU A CA 1
ATOM 715 C C . GLU A 1 87 ? 29.833 -1.493 1.137 1.00 40.78 87 GLU A C 1
ATOM 717 O O . GLU A 1 87 ? 30.102 -1.339 2.323 1.00 40.78 87 GLU A O 1
ATOM 722 N N . ASN A 1 88 ? 28.677 -1.067 0.620 1.00 43.12 88 ASN A N 1
ATOM 723 C CA . ASN A 1 88 ? 27.634 -0.353 1.346 1.00 43.12 88 ASN A CA 1
ATOM 724 C C . ASN A 1 88 ? 26.314 -1.133 1.320 1.00 43.12 88 ASN A C 1
ATOM 726 O O . ASN A 1 88 ? 25.296 -0.598 0.888 1.00 43.12 88 ASN A O 1
ATOM 730 N N . ASN A 1 89 ? 26.302 -2.398 1.752 1.00 47.50 89 ASN A N 1
ATOM 731 C CA . ASN A 1 89 ? 25.048 -3.141 1.915 1.00 47.50 89 ASN A CA 1
ATOM 732 C C . ASN A 1 89 ? 24.309 -2.650 3.179 1.00 47.50 89 ASN A C 1
ATOM 734 O O . ASN A 1 89 ? 24.165 -3.354 4.177 1.00 47.50 89 ASN A O 1
ATOM 738 N N . GLU A 1 90 ? 23.914 -1.376 3.178 1.00 51.31 90 GLU A N 1
ATOM 739 C CA . GLU A 1 90 ? 23.169 -0.730 4.252 1.00 51.31 90 GLU A CA 1
ATOM 740 C C . GLU A 1 90 ? 21.672 -1.065 4.131 1.00 51.31 90 GLU A C 1
ATOM 742 O O . GLU A 1 90 ? 20.840 -0.190 3.965 1.00 51.31 90 GLU A O 1
ATOM 747 N N . PHE A 1 91 ? 21.344 -2.353 4.267 1.00 54.75 91 PHE A N 1
ATOM 748 C CA . PHE A 1 91 ? 20.017 -2.937 4.521 1.00 54.75 91 PHE A CA 1
ATOM 749 C C . PHE A 1 91 ? 18.810 -2.379 3.737 1.00 54.75 91 PHE A C 1
ATOM 751 O O . PHE A 1 91 ? 18.272 -1.306 3.997 1.00 54.75 91 PHE A O 1
ATOM 758 N N . ILE A 1 92 ? 18.231 -3.251 2.920 1.00 60.78 92 ILE A N 1
ATOM 759 C CA . ILE A 1 92 ? 17.132 -2.962 1.985 1.00 60.78 92 ILE A CA 1
ATOM 760 C C . ILE A 1 92 ? 15.767 -2.770 2.674 1.00 60.78 92 ILE A C 1
ATOM 762 O O . ILE A 1 92 ? 14.841 -2.205 2.098 1.00 60.78 92 ILE A O 1
ATOM 766 N N . PHE A 1 93 ? 15.648 -3.212 3.929 1.00 68.69 93 PHE A N 1
ATOM 767 C CA . PHE A 1 93 ? 14.420 -3.182 4.728 1.00 68.69 93 PHE A CA 1
ATOM 768 C C . PHE A 1 93 ? 14.697 -2.787 6.184 1.00 68.69 93 PHE A C 1
ATOM 770 O O . PHE A 1 93 ? 14.188 -3.406 7.115 1.00 68.69 93 PHE A O 1
ATOM 777 N N . LYS A 1 94 ? 15.500 -1.742 6.424 1.00 81.31 94 LYS A N 1
ATOM 778 C CA . LYS A 1 94 ? 15.647 -1.222 7.795 1.00 81.31 94 LYS A CA 1
ATOM 779 C C . LYS A 1 94 ? 14.277 -0.881 8.380 1.00 81.31 94 LYS A C 1
ATOM 781 O O . LYS A 1 94 ? 13.468 -0.220 7.719 1.00 81.31 94 LYS A O 1
ATOM 786 N N . LYS A 1 95 ? 14.040 -1.298 9.623 1.00 86.12 95 LYS A N 1
ATOM 787 C CA . LYS A 1 95 ? 12.803 -1.028 10.365 1.00 86.12 95 LYS A CA 1
ATOM 788 C C . LYS A 1 95 ? 12.431 0.456 10.312 1.00 86.12 95 LYS A C 1
ATOM 790 O O . LYS A 1 95 ? 11.274 0.805 10.100 1.00 86.12 95 LYS A O 1
ATOM 795 N N . GLU A 1 96 ? 13.419 1.343 10.412 1.00 88.50 96 GLU A N 1
ATOM 796 C CA . GLU A 1 96 ? 13.239 2.793 10.338 1.00 88.50 96 GLU A CA 1
ATOM 797 C C . GLU A 1 96 ? 12.703 3.249 8.974 1.00 88.50 96 GLU A C 1
ATOM 799 O O . GLU A 1 96 ? 11.776 4.058 8.925 1.00 88.50 96 GLU A O 1
ATOM 804 N N . ILE A 1 97 ? 13.231 2.705 7.872 1.00 87.50 97 ILE A N 1
ATOM 805 C CA . ILE A 1 97 ? 12.784 3.032 6.509 1.00 87.50 97 ILE A CA 1
ATOM 806 C C . ILE A 1 97 ? 11.356 2.524 6.287 1.00 87.50 97 ILE A C 1
ATOM 808 O O . ILE A 1 97 ? 10.528 3.248 5.735 1.00 87.50 97 ILE A O 1
ATOM 812 N N . GLN A 1 98 ? 11.034 1.324 6.776 1.00 90.62 98 GLN A N 1
ATOM 813 C CA . GLN A 1 98 ? 9.675 0.779 6.719 1.00 90.62 98 GLN A CA 1
ATOM 814 C C . GLN A 1 98 ? 8.679 1.645 7.508 1.00 90.62 98 GLN A C 1
ATOM 816 O O . GLN A 1 98 ? 7.596 1.964 7.014 1.00 90.62 98 GLN A O 1
ATOM 821 N N . ILE A 1 99 ? 9.060 2.101 8.707 1.00 92.62 99 ILE A N 1
ATOM 822 C CA . ILE A 1 99 ? 8.254 3.031 9.509 1.00 92.62 99 ILE A CA 1
ATOM 823 C C . ILE A 1 99 ? 8.059 4.357 8.764 1.00 92.62 99 ILE A C 1
ATOM 825 O O . ILE A 1 99 ? 6.940 4.867 8.711 1.00 92.62 99 ILE A O 1
ATOM 829 N N . MET A 1 100 ? 9.120 4.925 8.182 1.00 91.94 100 MET A N 1
ATOM 830 C CA . MET A 1 100 ? 9.031 6.160 7.395 1.00 91.94 100 MET A CA 1
ATOM 831 C C . MET A 1 100 ? 8.122 5.990 6.178 1.00 91.94 100 MET A C 1
ATOM 833 O O . MET A 1 100 ? 7.314 6.873 5.895 1.00 91.94 100 MET A O 1
ATOM 837 N N . TYR A 1 101 ? 8.206 4.846 5.502 1.00 92.12 101 TYR A N 1
ATOM 838 C CA . TYR A 1 101 ? 7.341 4.508 4.382 1.00 92.12 101 TYR A CA 1
ATOM 839 C C . TYR A 1 101 ? 5.873 4.444 4.792 1.00 92.12 101 TYR A C 1
ATOM 841 O O . TYR A 1 101 ? 5.063 5.142 4.192 1.00 92.12 101 TYR A O 1
ATOM 849 N N . LEU A 1 102 ? 5.518 3.685 5.837 1.00 94.44 102 LEU A N 1
ATOM 850 C CA . LEU A 1 102 ? 4.126 3.619 6.297 1.00 94.44 102 LEU A CA 1
ATOM 851 C C . LEU A 1 102 ? 3.623 4.975 6.793 1.00 94.44 102 LEU A C 1
ATOM 853 O O . LEU A 1 102 ? 2.469 5.328 6.553 1.00 94.44 102 LEU A O 1
ATOM 857 N N . LYS A 1 103 ? 4.488 5.780 7.422 1.00 93.25 103 LYS A N 1
ATOM 858 C CA . LYS A 1 103 ? 4.146 7.166 7.750 1.00 93.25 103 LYS A CA 1
ATOM 859 C C . LYS A 1 103 ? 3.851 7.971 6.492 1.00 93.25 103 LYS A C 1
ATOM 861 O O . LYS A 1 103 ? 2.825 8.628 6.454 1.00 93.25 103 LYS A O 1
ATOM 866 N N . LYS A 1 104 ? 4.661 7.883 5.438 1.00 92.06 104 LYS A N 1
ATOM 867 C CA . LYS A 1 104 ? 4.382 8.587 4.176 1.00 92.06 104 LYS A CA 1
ATOM 868 C C . LYS A 1 104 ? 3.121 8.057 3.471 1.00 92.06 104 LYS A C 1
ATOM 870 O O . LYS A 1 104 ? 2.366 8.825 2.875 1.00 92.06 104 LYS A O 1
ATOM 875 N N . LEU A 1 105 ? 2.866 6.754 3.578 1.00 93.62 105 LEU A N 1
ATOM 876 C CA . LEU A 1 105 ? 1.716 6.072 2.985 1.00 93.62 105 LEU A CA 1
ATOM 877 C C . LEU A 1 105 ? 0.382 6.431 3.663 1.00 93.62 105 LEU A C 1
ATOM 879 O O . LEU A 1 105 ? -0.657 6.419 3.012 1.00 93.62 105 LEU A O 1
ATOM 883 N N . PHE A 1 106 ? 0.388 6.750 4.958 1.00 93.69 106 PHE A N 1
ATOM 884 C CA . PHE A 1 106 ? -0.849 6.972 5.716 1.00 93.69 106 PHE A CA 1
ATOM 885 C C . PHE A 1 106 ? -0.965 8.370 6.352 1.00 93.69 106 PHE A C 1
ATOM 887 O O . PHE A 1 106 ? -2.075 8.820 6.627 1.00 93.69 106 PHE A O 1
ATOM 894 N N . MET A 1 107 ? 0.138 9.093 6.562 1.00 86.44 107 MET A N 1
ATOM 895 C CA . MET A 1 107 ? 0.177 10.449 7.139 1.00 86.44 107 MET A CA 1
ATOM 896 C C . MET A 1 107 ? 0.379 11.487 6.033 1.00 86.44 107 MET A C 1
ATOM 898 O O . MET A 1 107 ? 1.435 12.095 5.892 1.00 86.44 107 MET A O 1
ATOM 902 N N . ILE A 1 108 ? -0.638 11.650 5.192 1.00 77.31 108 ILE A N 1
ATOM 903 C CA . ILE A 1 108 ? -0.562 12.516 4.013 1.00 77.31 108 ILE A CA 1
ATOM 904 C C . ILE A 1 108 ? -0.612 13.988 4.445 1.00 77.31 108 ILE A C 1
ATOM 906 O O . ILE A 1 108 ? -1.677 14.499 4.802 1.00 77.31 108 ILE A O 1
ATOM 910 N N . ASP A 1 109 ? 0.519 14.688 4.362 1.00 65.75 109 ASP A N 1
ATOM 911 C CA . ASP A 1 109 ? 0.624 16.100 4.764 1.00 65.75 109 ASP A CA 1
ATOM 912 C C . ASP A 1 109 ? 0.089 17.093 3.718 1.00 65.75 109 ASP A C 1
ATOM 914 O O . ASP A 1 109 ? -0.132 18.259 4.038 1.00 65.75 109 ASP A O 1
ATOM 918 N N . GLN A 1 110 ? -0.187 16.661 2.481 1.00 60.72 110 GLN A N 1
ATOM 919 C CA . GLN A 1 110 ? -0.678 17.572 1.443 1.00 60.72 110 GLN A CA 1
ATOM 920 C C . GLN A 1 110 ? -2.070 18.141 1.770 1.00 60.72 110 GLN A C 1
ATOM 922 O O . GLN A 1 110 ? -3.007 17.416 2.141 1.00 60.72 110 GLN A O 1
ATOM 927 N N . GLU A 1 111 ? -2.222 19.454 1.576 1.00 58.78 111 GLU A N 1
ATOM 928 C CA . GLU A 1 111 ? -3.529 20.093 1.468 1.00 58.78 111 GLU A CA 1
ATOM 929 C C . GLU A 1 111 ? -4.186 19.632 0.165 1.00 58.78 111 GLU A C 1
ATOM 931 O O . GLU A 1 111 ? -3.765 19.981 -0.939 1.00 58.78 111 GLU A O 1
ATOM 936 N N . LEU A 1 112 ? -5.238 18.827 0.292 1.00 58.38 112 LEU A N 1
ATOM 937 C CA . LEU A 1 112 ? -6.055 18.379 -0.827 1.00 58.38 112 LEU A CA 1
ATOM 938 C C . LEU A 1 112 ? -6.872 19.559 -1.369 1.00 58.38 112 LEU A C 1
ATOM 940 O O . LEU A 1 112 ? -8.061 19.683 -1.067 1.00 58.38 112 LEU A O 1
ATOM 944 N N . SER A 1 113 ? -6.239 20.433 -2.160 1.00 50.59 113 SER A N 1
ATOM 945 C CA . SER A 1 113 ? -6.865 21.634 -2.724 1.00 50.59 113 SER A CA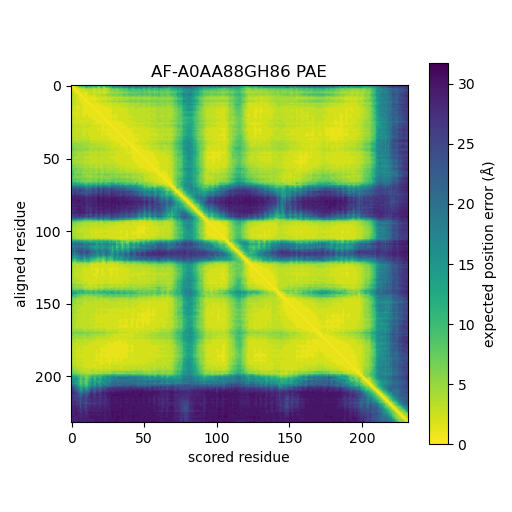 1
ATOM 946 C C . SER A 1 113 ? -8.237 21.308 -3.314 1.00 50.59 113 SER A C 1
ATOM 948 O O . SER A 1 113 ? -8.386 20.456 -4.192 1.00 50.59 113 SER A O 1
ATOM 950 N N . SER A 1 114 ? -9.276 21.961 -2.798 1.00 52.09 114 SER A N 1
ATOM 951 C CA . SER A 1 114 ? -10.660 21.865 -3.290 1.00 52.09 114 SER A CA 1
ATOM 952 C C . SER A 1 114 ? -10.859 22.565 -4.636 1.00 52.09 114 SER A C 1
ATOM 954 O O . SER A 1 114 ? -11.940 22.491 -5.215 1.00 52.09 114 SER A O 1
ATOM 956 N N . ASN A 1 115 ? -9.821 23.237 -5.140 1.00 45.66 115 ASN A N 1
ATOM 957 C CA . ASN A 1 115 ? -9.909 24.172 -6.249 1.00 45.66 115 ASN A CA 1
ATOM 958 C C . ASN A 1 115 ? -9.351 23.536 -7.521 1.00 45.66 115 ASN A C 1
ATOM 960 O O . ASN A 1 115 ? -8.281 23.893 -8.006 1.00 45.66 115 ASN A O 1
ATOM 964 N N . GLY A 1 116 ? -10.091 22.574 -8.058 1.00 48.88 116 GLY A N 1
ATOM 965 C CA . GLY A 1 116 ? -9.794 21.974 -9.347 1.00 48.88 116 GLY A CA 1
ATOM 966 C C . GLY A 1 116 ? -11.054 21.360 -9.917 1.00 48.88 116 GLY A C 1
ATOM 967 O O . GLY A 1 116 ? -11.460 20.280 -9.500 1.00 48.88 116 GLY A O 1
ATOM 968 N N . SER A 1 117 ? -11.681 22.043 -10.875 1.00 48.06 117 SER A N 1
ATOM 969 C CA . SER A 1 117 ? -12.674 21.432 -11.758 1.00 48.06 117 SER A CA 1
ATOM 970 C C . SER A 1 117 ? -11.962 20.415 -12.645 1.00 48.06 117 SER A C 1
ATOM 972 O O . SER A 1 117 ? -11.693 20.672 -13.817 1.00 48.06 117 SER A O 1
ATOM 974 N N . SER A 1 118 ? -11.615 19.264 -12.078 1.00 51.75 118 SER A N 1
ATOM 975 C CA . SER A 1 118 ? -11.245 18.094 -12.855 1.00 51.75 118 SER A CA 1
ATOM 976 C C . SER A 1 118 ? -12.467 17.757 -13.702 1.00 51.75 118 SER A C 1
ATOM 978 O O . SER A 1 118 ? -13.568 17.566 -13.179 1.00 51.75 118 SER A O 1
ATOM 980 N N . SER A 1 119 ? -12.315 17.734 -15.028 1.00 58.56 119 SER A N 1
ATOM 981 C CA . SER A 1 119 ? -13.314 17.096 -15.889 1.00 58.56 119 SER A CA 1
ATOM 982 C C . SER A 1 119 ? -13.654 15.729 -15.285 1.00 58.56 119 SER A C 1
ATOM 984 O O . SER A 1 119 ? -12.727 15.056 -14.835 1.00 58.56 119 SER A O 1
ATOM 986 N N . LYS A 1 120 ? -14.929 15.306 -15.287 1.00 60.25 120 LYS A N 1
ATOM 987 C CA . LYS A 1 120 ? -15.384 14.031 -14.679 1.00 60.25 120 LYS A CA 1
ATOM 988 C C . LYS A 1 120 ? -14.533 12.804 -15.053 1.00 60.25 120 LYS A C 1
ATOM 990 O O . LYS A 1 120 ? -14.562 11.810 -14.338 1.00 60.25 120 LYS A O 1
ATOM 995 N N . ASP A 1 121 ? -13.785 12.891 -16.149 1.00 65.75 121 ASP A N 1
ATOM 996 C CA . ASP A 1 121 ? -12.997 11.811 -16.730 1.00 65.75 121 ASP A CA 1
ATOM 997 C C . ASP A 1 121 ? -11.502 11.814 -16.354 1.00 65.75 121 ASP A C 1
ATOM 999 O O . ASP A 1 121 ? -10.778 10.918 -16.798 1.00 65.75 121 ASP A O 1
ATOM 1003 N N . GLN A 1 122 ? -11.022 12.785 -15.564 1.00 78.56 122 GLN A N 1
ATOM 1004 C CA . GLN A 1 122 ? -9.619 12.878 -15.137 1.00 78.56 122 GLN A CA 1
ATOM 1005 C C . GLN A 1 122 ? -9.466 12.683 -13.628 1.00 78.56 122 GLN A C 1
ATOM 1007 O O . GLN A 1 122 ? -10.2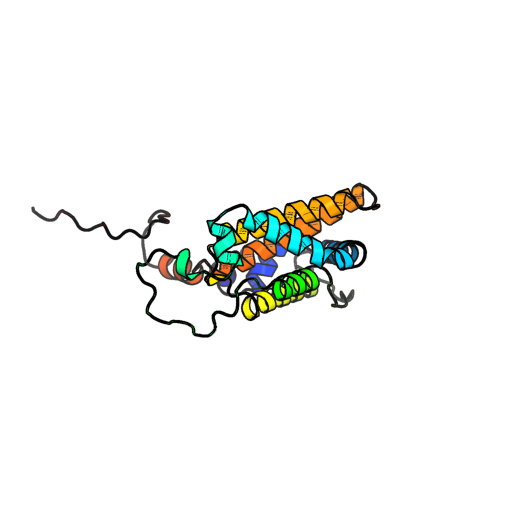50 13.202 -12.834 1.00 78.56 122 GLN A O 1
ATOM 1012 N N . VAL A 1 123 ? -8.428 11.936 -13.246 1.00 85.75 123 VAL A N 1
ATOM 1013 C CA . VAL A 1 123 ? -8.032 11.765 -11.845 1.00 85.75 123 VAL A CA 1
ATOM 1014 C C . VAL A 1 123 ? -7.495 13.093 -11.322 1.00 85.75 123 VAL A C 1
ATOM 1016 O O . VAL A 1 123 ? -6.780 13.802 -12.029 1.00 85.75 123 VAL A O 1
ATOM 1019 N N . ASP A 1 124 ? -7.851 13.427 -10.085 1.00 89.00 124 ASP A N 1
ATOM 1020 C CA . ASP A 1 124 ? -7.406 14.655 -9.436 1.00 89.00 124 ASP A CA 1
ATOM 1021 C C . ASP A 1 124 ? -5.861 14.737 -9.410 1.00 89.00 124 ASP A C 1
ATOM 1023 O O . ASP A 1 124 ? -5.213 13.778 -8.972 1.00 89.00 124 ASP A O 1
ATOM 1027 N N . PRO A 1 125 ? -5.247 15.855 -9.846 1.00 89.25 125 PRO A N 1
ATOM 1028 C CA . PRO A 1 125 ? -3.793 16.010 -9.848 1.00 89.25 125 PRO A CA 1
ATOM 1029 C C . PRO A 1 125 ? -3.130 15.784 -8.483 1.00 89.25 125 PRO A C 1
ATOM 1031 O O . PRO A 1 125 ? -2.005 15.293 -8.437 1.00 89.25 125 PRO A O 1
ATOM 1034 N N . SER A 1 126 ? -3.818 16.090 -7.376 1.00 89.12 126 SER A N 1
ATOM 1035 C CA . SER A 1 126 ? -3.298 15.847 -6.022 1.00 89.12 126 SER A CA 1
ATOM 1036 C C . SER A 1 126 ? -3.112 14.356 -5.728 1.00 89.12 126 SER A C 1
ATOM 1038 O O . SER A 1 126 ? -2.115 13.970 -5.125 1.00 89.12 126 SER A O 1
ATOM 1040 N N . VAL A 1 127 ? -4.010 13.502 -6.231 1.00 91.94 127 VAL A N 1
ATOM 1041 C CA . VAL A 1 127 ? -3.902 12.040 -6.106 1.00 91.94 127 VAL A CA 1
ATOM 1042 C C . VAL A 1 127 ? -2.689 11.531 -6.880 1.00 91.94 127 VAL A C 1
ATOM 1044 O O . VAL A 1 127 ? -1.919 10.721 -6.368 1.00 91.94 127 VAL A O 1
ATOM 1047 N N . ILE A 1 128 ? -2.487 12.031 -8.101 1.00 93.44 128 ILE A N 1
ATOM 1048 C CA . ILE A 1 128 ? -1.366 11.610 -8.947 1.00 93.44 128 ILE A CA 1
ATOM 1049 C C . ILE A 1 128 ? -0.028 12.074 -8.374 1.00 93.44 128 ILE A C 1
ATOM 1051 O O . ILE A 1 128 ? 0.911 11.281 -8.316 1.00 93.44 128 ILE A O 1
ATOM 1055 N N . ASN A 1 129 ? 0.064 13.324 -7.916 1.00 91.56 129 ASN A N 1
ATOM 1056 C CA . ASN A 1 129 ? 1.275 13.836 -7.275 1.00 91.56 129 ASN A CA 1
ATOM 1057 C C . ASN A 1 129 ? 1.618 13.045 -6.013 1.00 91.56 129 ASN A C 1
ATOM 1059 O O . ASN A 1 129 ? 2.770 12.663 -5.836 1.00 91.56 129 ASN A O 1
ATOM 1063 N N . TYR A 1 130 ? 0.619 12.725 -5.192 1.00 92.25 130 TYR A N 1
ATOM 1064 C CA . TYR A 1 130 ? 0.820 11.905 -4.006 1.00 92.25 130 TYR A CA 1
ATOM 1065 C C . TYR A 1 130 ? 1.408 10.522 -4.334 1.00 92.25 130 TYR A C 1
ATOM 1067 O O . TYR A 1 130 ? 2.406 10.112 -3.742 1.00 92.25 130 TYR A O 1
ATOM 1075 N N . ILE A 1 131 ? 0.840 9.813 -5.317 1.00 94.12 131 ILE A N 1
ATOM 1076 C CA . ILE A 1 131 ? 1.350 8.496 -5.733 1.00 94.12 131 ILE A CA 1
ATOM 1077 C C . ILE A 1 131 ? 2.788 8.602 -6.262 1.00 94.12 131 ILE A C 1
ATOM 1079 O O . ILE A 1 131 ? 3.611 7.739 -5.962 1.00 94.12 131 ILE A O 1
ATOM 1083 N N . LYS A 1 132 ? 3.112 9.663 -7.012 1.00 91.88 132 LYS A N 1
ATOM 1084 C CA . LYS A 1 132 ? 4.478 9.902 -7.501 1.00 91.88 132 LYS A CA 1
ATOM 1085 C C . LYS A 1 132 ? 5.466 10.141 -6.365 1.00 91.88 132 LYS A C 1
ATOM 1087 O O . LYS A 1 132 ? 6.539 9.555 -6.376 1.00 91.88 132 LYS A O 1
ATOM 1092 N N . GLU A 1 133 ? 5.098 10.937 -5.367 1.00 90.69 133 GLU A N 1
ATOM 1093 C CA . GLU A 1 133 ? 5.947 11.183 -4.196 1.00 90.69 133 GLU A CA 1
ATOM 1094 C C . GLU A 1 133 ? 6.207 9.913 -3.375 1.00 90.69 133 GLU A C 1
ATOM 1096 O O . GLU A 1 133 ? 7.263 9.797 -2.739 1.00 90.69 133 GLU A O 1
ATOM 1101 N N . LEU A 1 134 ? 5.254 8.975 -3.355 1.00 91.38 134 LEU A N 1
ATOM 1102 C CA . LEU A 1 134 ? 5.458 7.645 -2.782 1.00 91.38 134 LEU A CA 1
ATOM 1103 C C . LEU A 1 134 ? 6.431 6.817 -3.626 1.00 91.38 134 LEU A C 1
ATOM 1105 O O . LEU A 1 134 ? 7.391 6.293 -3.071 1.00 91.38 134 LEU A O 1
ATOM 1109 N N . ASP A 1 135 ? 6.231 6.744 -4.947 1.00 90.12 135 ASP A N 1
ATOM 1110 C CA . ASP A 1 135 ? 7.127 6.005 -5.852 1.00 90.12 135 ASP A CA 1
ATOM 1111 C C . ASP A 1 135 ? 8.569 6.528 -5.769 1.00 90.12 135 ASP A C 1
ATOM 1113 O O . ASP A 1 135 ? 9.508 5.748 -5.636 1.00 90.12 135 ASP A O 1
ATOM 1117 N N . GLU A 1 136 ? 8.750 7.849 -5.766 1.00 88.88 136 GLU A N 1
ATOM 1118 C CA . GLU A 1 136 ? 10.058 8.494 -5.617 1.00 88.88 136 GLU A CA 1
ATOM 1119 C C . GLU A 1 136 ? 10.701 8.170 -4.264 1.00 88.88 136 GLU A C 1
ATOM 1121 O O . GLU A 1 136 ? 11.883 7.835 -4.209 1.00 88.88 136 GLU A O 1
ATOM 1126 N N . PHE A 1 137 ? 9.932 8.202 -3.169 1.00 87.56 137 PHE A N 1
ATOM 1127 C CA . PHE A 1 137 ? 10.438 7.793 -1.856 1.00 87.56 137 PHE A CA 1
ATOM 1128 C C . PHE A 1 137 ? 10.898 6.336 -1.869 1.00 87.56 137 PHE A C 1
ATOM 1130 O O . PHE A 1 137 ? 11.976 6.022 -1.365 1.00 87.56 137 PHE A O 1
ATOM 1137 N N . CYS A 1 138 ? 10.104 5.449 -2.468 1.00 84.56 138 CYS A N 1
ATOM 1138 C CA . CYS A 1 138 ? 10.453 4.044 -2.578 1.00 84.56 138 CYS A CA 1
ATOM 1139 C C . CYS A 1 138 ? 11.730 3.842 -3.391 1.00 84.56 138 CYS A C 1
ATOM 1141 O O . CYS A 1 138 ? 12.615 3.133 -2.940 1.00 84.56 138 CYS A O 1
ATOM 1143 N N . GLN A 1 139 ? 11.877 4.510 -4.533 1.00 82.94 139 GLN A N 1
ATOM 1144 C CA . GLN A 1 139 ? 13.084 4.406 -5.358 1.00 82.94 139 GLN A CA 1
ATOM 1145 C C . GLN A 1 139 ? 14.345 4.940 -4.668 1.00 82.94 139 GLN A C 1
ATOM 1147 O O . GLN A 1 139 ? 15.435 4.440 -4.936 1.00 82.94 139 GLN A O 1
ATOM 1152 N N . LEU A 1 140 ? 14.210 5.950 -3.804 1.00 82.88 140 LEU A N 1
ATOM 1153 C CA . LEU A 1 140 ? 15.333 6.549 -3.077 1.00 82.88 140 LEU A CA 1
ATOM 1154 C C . LEU A 1 140 ? 15.764 5.737 -1.853 1.00 82.88 140 LEU A C 1
ATOM 1156 O O . LEU A 1 140 ? 16.941 5.755 -1.504 1.00 82.88 140 LEU A O 1
ATOM 1160 N N . HIS A 1 141 ? 14.819 5.078 -1.179 1.00 78.12 141 HIS A N 1
ATOM 1161 C CA . HIS A 1 141 ? 15.063 4.471 0.132 1.00 78.12 141 HIS A CA 1
ATOM 1162 C C . HIS A 1 141 ? 14.942 2.949 0.160 1.00 78.12 141 HIS A C 1
ATOM 1164 O O . HIS A 1 141 ? 15.499 2.326 1.059 1.00 78.12 141 HIS A O 1
ATOM 1170 N N . PHE A 1 142 ? 14.241 2.344 -0.796 1.00 74.31 142 PHE A N 1
ATOM 1171 C CA . PHE A 1 142 ? 14.174 0.897 -0.938 1.00 74.31 142 PHE A CA 1
ATOM 1172 C C . PHE A 1 142 ? 14.970 0.475 -2.164 1.00 74.31 142 PHE A C 1
ATOM 1174 O O . PHE A 1 142 ? 14.667 0.841 -3.300 1.00 74.31 142 PHE A O 1
ATOM 1181 N N . GLU A 1 143 ? 15.950 -0.395 -1.955 1.00 72.44 143 GLU A N 1
ATOM 1182 C CA . GLU A 1 143 ? 16.657 -1.068 -3.042 1.00 72.44 143 GLU A CA 1
ATOM 1183 C C . GLU A 1 143 ? 15.799 -2.211 -3.611 1.00 72.44 143 GLU A C 1
ATOM 1185 O O . GLU A 1 143 ? 16.238 -3.357 -3.694 1.00 72.44 143 GLU A O 1
ATOM 1190 N N . CYS A 1 144 ? 14.550 -1.908 -3.997 1.00 69.69 144 CYS A N 1
ATOM 1191 C CA . CYS A 1 144 ? 13.512 -2.892 -4.315 1.00 69.69 144 CYS A CA 1
ATOM 1192 C C . CYS A 1 144 ? 14.015 -3.981 -5.259 1.00 69.69 144 CYS A C 1
ATOM 1194 O O . CYS A 1 144 ? 13.717 -5.139 -5.028 1.00 69.69 144 CYS A O 1
ATOM 1196 N N . LYS A 1 145 ? 14.818 -3.616 -6.270 1.00 72.75 145 LYS A N 1
ATOM 1197 C CA . LYS A 1 145 ? 15.353 -4.520 -7.305 1.00 72.75 145 LYS A CA 1
ATOM 1198 C C . LYS A 1 145 ? 16.172 -5.694 -6.774 1.00 72.75 145 LYS A C 1
ATOM 1200 O O . LYS A 1 145 ? 16.319 -6.691 -7.474 1.00 72.75 145 LYS A O 1
ATOM 1205 N N . GLN A 1 146 ? 16.758 -5.554 -5.593 1.00 76.12 146 GLN A N 1
ATOM 1206 C CA . GLN A 1 146 ? 17.560 -6.605 -4.971 1.00 76.12 146 GLN A CA 1
ATOM 1207 C C . GLN A 1 146 ? 16.692 -7.603 -4.194 1.00 76.12 146 GLN A C 1
ATOM 1209 O O . GLN A 1 146 ? 17.170 -8.656 -3.780 1.00 76.12 146 GLN A O 1
ATOM 1214 N N . VAL A 1 147 ? 15.412 -7.284 -3.993 1.00 79.62 147 VAL A N 1
ATOM 1215 C CA . VAL A 1 147 ? 14.469 -8.111 -3.252 1.00 79.62 147 VAL A CA 1
ATOM 1216 C C . VAL A 1 147 ? 13.651 -8.915 -4.254 1.00 79.62 147 VAL A C 1
ATOM 1218 O O . VAL A 1 147 ? 12.933 -8.324 -5.055 1.00 79.62 147 VAL A O 1
ATOM 1221 N N . PRO A 1 148 ? 13.679 -10.257 -4.222 1.00 85.31 148 PRO A N 1
ATOM 1222 C CA . PRO A 1 148 ? 12.847 -11.052 -5.115 1.00 85.31 148 PRO A CA 1
ATOM 1223 C C . PRO A 1 148 ? 11.371 -10.640 -5.035 1.00 85.31 148 PRO A C 1
ATOM 1225 O O . PRO A 1 148 ? 10.795 -10.563 -3.947 1.00 85.31 148 PRO A O 1
ATOM 1228 N N . LEU A 1 149 ? 10.743 -10.421 -6.197 1.00 87.00 149 LEU A N 1
ATOM 1229 C CA . LEU A 1 149 ? 9.380 -9.882 -6.309 1.00 87.00 149 LEU A CA 1
ATOM 1230 C C . LEU A 1 149 ? 8.354 -10.642 -5.452 1.00 87.00 149 LEU A C 1
ATOM 1232 O O . LEU A 1 149 ? 7.477 -10.030 -4.850 1.00 87.00 149 LEU A O 1
ATOM 1236 N N . VAL A 1 150 ? 8.493 -11.967 -5.343 1.00 90.06 150 VAL A N 1
ATOM 1237 C CA . VAL A 1 150 ? 7.619 -12.807 -4.508 1.00 90.06 150 VAL A CA 1
ATOM 1238 C C . VAL A 1 150 ? 7.618 -12.375 -3.036 1.00 90.06 150 VAL A C 1
ATOM 1240 O O . VAL A 1 150 ? 6.569 -12.393 -2.397 1.00 90.06 150 VAL A O 1
ATOM 1243 N N . HIS A 1 151 ? 8.761 -11.937 -2.502 1.00 89.19 151 HIS A N 1
ATOM 1244 C CA . HIS A 1 151 ? 8.880 -11.489 -1.116 1.00 89.19 151 HIS A CA 1
ATOM 1245 C C . HIS A 1 151 ? 8.316 -10.080 -0.916 1.00 89.19 151 HIS A C 1
ATOM 1247 O O . HIS A 1 151 ? 7.704 -9.826 0.119 1.00 89.19 151 HIS A O 1
ATOM 1253 N N . LEU A 1 152 ? 8.431 -9.196 -1.914 1.00 88.56 152 LEU A N 1
ATOM 1254 C CA . LEU A 1 152 ? 7.757 -7.891 -1.895 1.00 88.56 152 LEU A CA 1
ATOM 1255 C C . LEU A 1 152 ? 6.235 -8.044 -1.925 1.00 88.56 152 LEU A C 1
ATOM 1257 O O . LEU A 1 152 ? 5.534 -7.421 -1.130 1.00 88.56 152 LEU A O 1
ATOM 1261 N N . SER A 1 153 ? 5.710 -8.911 -2.792 1.00 91.44 153 SER A N 1
ATOM 1262 C CA . SER A 1 153 ? 4.273 -9.195 -2.823 1.00 91.44 153 SER A CA 1
ATOM 1263 C C . SER A 1 153 ? 3.790 -9.845 -1.523 1.00 91.44 153 SER A C 1
ATOM 1265 O O . SER A 1 153 ? 2.722 -9.491 -1.030 1.00 91.44 153 SER A O 1
ATOM 1267 N N . ALA A 1 154 ? 4.582 -10.744 -0.924 1.00 92.56 154 ALA A N 1
ATOM 1268 C CA . ALA A 1 154 ? 4.267 -11.321 0.383 1.00 92.56 154 ALA A CA 1
ATOM 1269 C C . ALA A 1 154 ? 4.230 -10.254 1.491 1.00 92.56 154 ALA A C 1
ATOM 1271 O O . ALA A 1 154 ? 3.296 -10.254 2.290 1.00 92.56 154 ALA A O 1
ATOM 1272 N N . TYR A 1 155 ? 5.182 -9.312 1.500 1.00 92.19 155 TYR A N 1
ATOM 1273 C CA . TYR A 1 155 ? 5.188 -8.173 2.424 1.00 92.19 155 TYR A CA 1
ATOM 1274 C C . TYR A 1 155 ? 3.896 -7.351 2.323 1.00 92.19 155 TYR A C 1
ATOM 1276 O O . TYR A 1 155 ? 3.248 -7.099 3.338 1.00 92.19 155 TYR A O 1
ATOM 1284 N N . PHE A 1 156 ? 3.469 -6.992 1.105 1.00 93.88 156 PHE A N 1
ATOM 1285 C CA . PHE A 1 156 ? 2.208 -6.269 0.904 1.00 93.88 156 PHE A CA 1
ATOM 1286 C C . PHE A 1 156 ? 0.979 -7.091 1.302 1.00 93.88 156 PHE A C 1
ATOM 1288 O O . PHE A 1 156 ? 0.014 -6.513 1.796 1.00 93.88 156 PHE A O 1
ATOM 1295 N N . GLY A 1 157 ? 1.017 -8.417 1.141 1.00 95.75 157 GLY A N 1
ATOM 1296 C CA . GLY A 1 157 ? -0.025 -9.314 1.641 1.00 95.75 157 GLY A CA 1
ATOM 1297 C C . GLY A 1 157 ? -0.164 -9.254 3.164 1.00 95.75 157 GLY A C 1
ATOM 1298 O O . GLY A 1 157 ? -1.259 -9.025 3.667 1.00 95.75 157 GLY A O 1
ATOM 1299 N N . VAL A 1 158 ? 0.948 -9.366 3.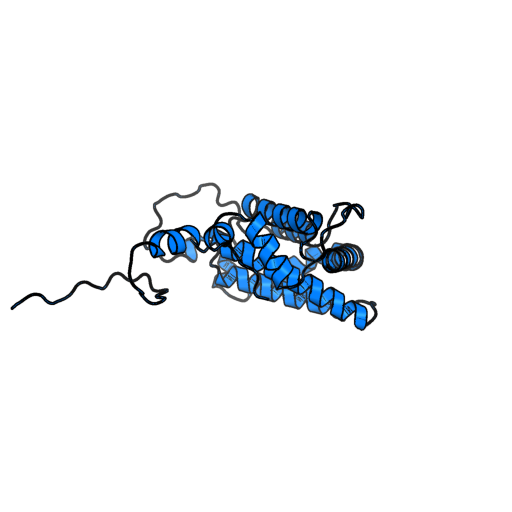898 1.00 96.19 158 VAL A N 1
ATOM 1300 C CA . VAL A 1 158 ? 0.936 -9.275 5.371 1.00 96.19 158 VAL A CA 1
ATOM 1301 C C . VAL A 1 158 ? 0.496 -7.885 5.838 1.00 96.19 158 VAL A C 1
ATOM 1303 O O . VAL A 1 158 ? -0.339 -7.776 6.730 1.00 96.19 158 VAL A O 1
ATOM 1306 N N . LEU A 1 159 ? 1.013 -6.819 5.217 1.00 96.44 159 LEU A N 1
ATOM 1307 C CA . LEU A 1 159 ? 0.607 -5.446 5.528 1.00 96.44 159 LEU A CA 1
ATOM 1308 C C . LEU A 1 159 ? -0.894 -5.235 5.285 1.00 96.44 159 LEU A C 1
ATOM 1310 O O . LEU A 1 159 ? -1.569 -4.625 6.108 1.00 96.44 159 LEU A O 1
ATOM 1314 N N . SER A 1 160 ? -1.414 -5.741 4.166 1.00 97.50 160 SER A N 1
ATOM 1315 C CA . SER A 1 160 ? -2.836 -5.692 3.825 1.00 97.50 160 SER A CA 1
ATOM 1316 C C . SER A 1 160 ? -3.689 -6.341 4.917 1.00 97.50 160 SER A C 1
ATOM 1318 O O . SER A 1 160 ? -4.633 -5.711 5.391 1.00 97.50 160 SER A O 1
ATOM 1320 N N . ASP A 1 161 ? -3.334 -7.550 5.356 1.00 98.12 161 ASP A N 1
ATOM 1321 C CA . ASP A 1 161 ? -4.080 -8.280 6.387 1.00 98.12 161 ASP A CA 1
ATOM 1322 C C . ASP A 1 161 ? -4.083 -7.540 7.735 1.00 98.12 161 ASP A C 1
ATOM 1324 O O . ASP A 1 161 ? -5.146 -7.352 8.326 1.00 98.12 161 ASP A O 1
ATOM 1328 N N . LEU A 1 162 ? -2.924 -7.045 8.187 1.00 98.06 162 LEU A N 1
ATOM 1329 C CA . LEU A 1 162 ? -2.825 -6.311 9.455 1.00 98.06 162 LEU A CA 1
ATOM 1330 C C . LEU A 1 162 ? -3.631 -5.006 9.423 1.00 98.06 162 LEU A C 1
ATOM 1332 O O . LEU A 1 162 ? -4.357 -4.692 10.360 1.00 98.06 162 LEU A O 1
ATOM 1336 N N . ILE A 1 163 ? -3.556 -4.241 8.330 1.00 97.94 163 ILE A N 1
ATOM 1337 C CA . ILE A 1 163 ? -4.335 -3.002 8.211 1.00 97.94 163 ILE A CA 1
ATOM 1338 C C . ILE A 1 163 ? -5.836 -3.299 8.119 1.00 97.94 163 ILE A C 1
ATOM 1340 O O . ILE A 1 163 ? -6.644 -2.527 8.636 1.00 97.94 163 ILE A O 1
ATOM 1344 N N . MET A 1 164 ? -6.226 -4.404 7.477 1.00 98.19 164 MET A N 1
ATOM 1345 C CA . MET A 1 164 ? -7.620 -4.839 7.441 1.00 98.19 164 MET A CA 1
ATOM 1346 C C . MET A 1 164 ? -8.150 -5.065 8.858 1.00 98.19 164 MET A C 1
ATOM 1348 O O . MET A 1 164 ? -9.208 -4.533 9.193 1.00 98.19 164 MET A O 1
ATOM 1352 N N . GLU A 1 165 ? -7.407 -5.798 9.689 1.00 98.00 165 GLU A N 1
ATOM 1353 C CA . GLU A 1 165 ? -7.753 -6.047 11.092 1.00 98.00 165 GLU A CA 1
ATOM 1354 C C . GLU A 1 165 ? -7.975 -4.727 11.847 1.00 98.00 165 GLU A C 1
ATOM 1356 O O . GLU A 1 165 ? -9.070 -4.496 12.360 1.00 98.00 165 GLU A O 1
ATOM 1361 N N . GLU A 1 166 ? -7.031 -3.786 11.761 1.00 97.88 166 GLU A N 1
ATOM 1362 C CA . GLU A 1 166 ? -7.148 -2.466 12.400 1.00 97.88 166 GLU A CA 1
ATOM 1363 C C . GLU A 1 166 ? -8.374 -1.663 11.916 1.00 97.88 166 GLU A C 1
ATOM 1365 O O . GLU A 1 166 ? -9.044 -0.973 12.694 1.00 97.88 166 GLU A O 1
ATOM 1370 N N . VAL A 1 167 ? -8.729 -1.751 10.626 1.00 98.06 167 VAL A N 1
ATOM 1371 C CA . VAL A 1 167 ? -9.946 -1.104 10.106 1.00 98.06 167 VAL A CA 1
ATOM 1372 C C . VAL A 1 167 ? -11.195 -1.715 10.742 1.00 98.06 167 VAL A C 1
ATOM 1374 O O . VAL A 1 167 ? -12.096 -0.974 11.156 1.00 98.06 167 VAL A O 1
ATOM 1377 N N . PHE A 1 168 ? -11.275 -3.043 10.829 1.00 97.12 168 PHE A N 1
ATOM 1378 C CA . PHE A 1 168 ? -12.455 -3.732 11.352 1.00 97.12 168 PHE A CA 1
ATOM 1379 C C . PHE A 1 168 ? -12.564 -3.686 12.880 1.00 97.12 168 PHE A C 1
ATOM 1381 O O . PHE A 1 168 ? -13.688 -3.679 13.388 1.00 97.12 168 PHE A O 1
ATOM 1388 N N . GLU A 1 169 ? -11.458 -3.544 13.605 1.00 96.50 169 GLU A N 1
ATOM 1389 C CA . GLU A 1 169 ? -11.442 -3.346 15.061 1.00 96.50 169 GLU A CA 1
ATOM 1390 C C . GLU A 1 169 ? -11.707 -1.893 15.484 1.00 96.50 169 GLU A C 1
ATOM 1392 O O . GLU A 1 169 ? -12.117 -1.629 16.618 1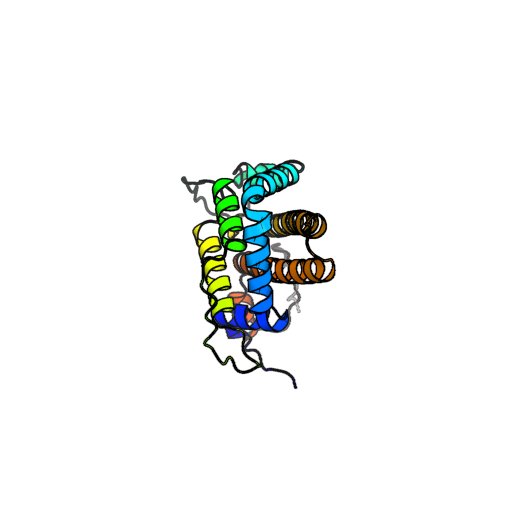.00 96.50 169 GLU A O 1
ATOM 1397 N N . SER A 1 170 ? -11.550 -0.936 14.566 1.00 95.75 170 SER A N 1
ATOM 1398 C CA . SER A 1 170 ? -11.828 0.474 14.843 1.00 95.75 170 SER A CA 1
ATOM 1399 C C . SER A 1 170 ? -13.278 0.732 15.297 1.00 95.75 170 SER A C 1
ATOM 1401 O O . SER A 1 170 ? -14.213 -0.018 15.007 1.00 95.75 170 SER A O 1
ATOM 1403 N N . GLN A 1 171 ? -13.505 1.872 15.953 1.00 95.19 171 GLN A N 1
ATOM 1404 C CA . GLN A 1 171 ? -14.841 2.305 16.397 1.00 95.19 171 GLN A CA 1
ATOM 1405 C C . GLN A 1 171 ? -15.663 2.999 15.290 1.00 95.19 171 GLN A C 1
ATOM 1407 O O . GLN A 1 171 ? -16.688 3.623 15.562 1.00 95.19 171 GLN A O 1
ATOM 1412 N N . MET A 1 172 ? -15.220 2.924 14.030 1.00 96.00 172 MET A N 1
ATOM 1413 C CA . MET A 1 172 ? -15.932 3.514 12.895 1.00 96.00 172 MET A CA 1
ATOM 1414 C C . MET A 1 172 ? -17.256 2.789 12.617 1.00 96.00 172 MET A C 1
ATOM 1416 O O . MET A 1 172 ? -17.403 1.592 12.863 1.00 96.00 172 MET A O 1
ATOM 1420 N N . ALA A 1 173 ? -18.217 3.496 12.021 1.00 96.94 173 ALA A N 1
ATOM 1421 C CA . ALA A 1 173 ? -19.433 2.866 11.510 1.00 96.94 173 ALA A CA 1
ATOM 1422 C C . ALA A 1 173 ? -19.103 1.833 10.415 1.00 96.94 173 ALA A C 1
ATOM 1424 O O . ALA A 1 173 ? -18.218 2.061 9.592 1.00 96.94 173 ALA A O 1
ATOM 1425 N N . GLU A 1 174 ? -19.863 0.740 10.335 1.00 96.31 174 GLU A N 1
ATOM 1426 C CA . GLU A 1 174 ? -19.586 -0.383 9.419 1.00 96.31 174 GLU A CA 1
ATOM 1427 C C . GLU A 1 174 ? -19.487 0.038 7.941 1.00 96.31 174 GLU A C 1
ATOM 1429 O O . GLU A 1 174 ? -18.599 -0.381 7.197 1.00 96.31 174 GLU A O 1
ATOM 1434 N N . ALA A 1 175 ? -20.365 0.949 7.513 1.00 96.31 175 ALA A N 1
ATOM 1435 C CA . ALA A 1 175 ? -20.325 1.499 6.161 1.00 96.31 175 ALA A CA 1
ATOM 1436 C C . ALA A 1 175 ? -19.042 2.303 5.888 1.00 96.31 175 ALA A C 1
ATOM 1438 O O . ALA A 1 175 ? -18.556 2.309 4.755 1.00 96.31 175 ALA A O 1
ATOM 1439 N N . LEU A 1 176 ? -18.501 2.975 6.909 1.00 97.25 176 LEU A N 1
ATOM 1440 C CA . LEU A 1 176 ? -17.245 3.712 6.815 1.00 97.25 176 LEU A CA 1
ATOM 1441 C C . LEU A 1 176 ? -16.057 2.746 6.803 1.00 97.25 176 LEU A C 1
ATOM 1443 O O . LEU A 1 176 ? -15.238 2.861 5.902 1.00 97.25 176 LEU A O 1
ATOM 1447 N N . LYS A 1 177 ? -16.032 1.727 7.678 1.00 98.25 177 LYS A N 1
ATOM 1448 C CA . LYS A 1 177 ? -15.014 0.655 7.672 1.00 98.25 177 LYS A CA 1
ATOM 1449 C C . LYS A 1 177 ? -14.840 0.046 6.288 1.00 98.25 177 LYS A C 1
ATOM 1451 O O . LYS A 1 177 ? -13.735 0.014 5.756 1.00 98.25 177 LYS A O 1
ATOM 1456 N N . LYS A 1 178 ? -15.949 -0.352 5.655 1.00 98.12 178 LYS A N 1
ATOM 1457 C CA . LYS A 1 178 ? -15.931 -0.908 4.298 1.00 98.12 178 LYS A CA 1
ATOM 1458 C C . LYS A 1 178 ? -15.314 0.057 3.282 1.00 98.12 178 LYS A C 1
ATOM 1460 O O . LYS A 1 178 ? -14.492 -0.363 2.471 1.00 98.12 178 LYS A O 1
ATOM 1465 N N . LYS A 1 179 ? -15.716 1.333 3.294 1.00 98.31 179 LYS A N 1
ATOM 1466 C CA . LYS A 1 179 ? -15.188 2.343 2.361 1.00 98.31 179 LYS A CA 1
ATOM 1467 C C . LYS A 1 179 ? -13.701 2.606 2.598 1.00 98.31 179 LYS A C 1
ATOM 1469 O O . LYS A 1 179 ? -12.940 2.604 1.637 1.00 98.31 179 LYS A O 1
ATOM 1474 N N . THR A 1 180 ? -13.298 2.766 3.855 1.00 98.38 180 THR A N 1
ATOM 1475 C CA . THR A 1 180 ? -11.905 2.964 4.265 1.00 98.38 180 THR A CA 1
ATOM 1476 C C . THR A 1 180 ? -11.035 1.786 3.846 1.00 98.38 180 THR A C 1
ATOM 1478 O O . THR A 1 180 ? -10.012 1.987 3.198 1.00 98.38 180 THR A O 1
ATOM 1481 N N . TRP A 1 181 ? -11.474 0.552 4.111 1.00 98.44 181 TRP A N 1
ATOM 1482 C CA . TRP A 1 181 ? -10.758 -0.647 3.679 1.00 98.44 181 TRP A CA 1
ATOM 1483 C C . TRP A 1 181 ? -10.594 -0.702 2.157 1.00 98.44 181 TRP A C 1
ATOM 1485 O O . TRP A 1 181 ? -9.498 -0.933 1.653 1.00 98.44 181 TRP A O 1
ATOM 1495 N N . MET A 1 182 ? -11.663 -0.432 1.400 1.00 98.44 182 MET A N 1
ATOM 1496 C CA . MET A 1 182 ? -11.589 -0.399 -0.063 1.00 98.44 182 MET A CA 1
ATOM 1497 C C . MET A 1 182 ? -10.608 0.667 -0.571 1.00 98.44 182 MET A C 1
ATOM 1499 O O . MET A 1 182 ? -9.867 0.393 -1.514 1.00 98.44 182 MET A O 1
ATOM 1503 N N . ALA A 1 183 ? -10.592 1.855 0.037 1.00 98.25 183 ALA A N 1
ATOM 1504 C CA . ALA A 1 183 ? -9.672 2.936 -0.307 1.00 98.25 183 ALA A CA 1
ATOM 1505 C C . ALA A 1 183 ? -8.206 2.549 -0.044 1.00 98.25 183 ALA A C 1
ATOM 1507 O O . ALA A 1 183 ? -7.359 2.697 -0.926 1.00 98.25 183 ALA A O 1
ATOM 1508 N N . ILE A 1 184 ? -7.924 1.980 1.130 1.00 98.06 184 ILE A N 1
ATOM 1509 C CA . ILE A 1 184 ? -6.589 1.499 1.509 1.00 98.06 184 ILE A CA 1
ATOM 1510 C C . ILE A 1 184 ? -6.130 0.379 0.578 1.00 98.06 184 ILE A C 1
ATOM 1512 O O . ILE A 1 184 ? -5.032 0.448 0.035 1.00 98.06 184 ILE A O 1
ATOM 1516 N N . ASN A 1 185 ? -6.974 -0.624 0.332 1.00 98.00 185 ASN A N 1
ATOM 1517 C CA . ASN A 1 185 ? -6.630 -1.744 -0.537 1.00 98.00 185 ASN A CA 1
ATOM 1518 C C . ASN A 1 185 ? -6.288 -1.268 -1.961 1.00 98.00 185 ASN A C 1
ATOM 1520 O O . ASN A 1 185 ? -5.295 -1.711 -2.532 1.00 98.00 185 ASN A O 1
ATOM 1524 N N . LYS A 1 186 ? -7.043 -0.313 -2.527 1.00 98.12 186 LYS A N 1
ATOM 1525 C CA . LYS A 1 186 ? -6.700 0.308 -3.823 1.00 98.12 186 LYS A CA 1
ATOM 1526 C C . LYS A 1 186 ? -5.308 0.950 -3.800 1.00 98.12 186 LYS A C 1
ATOM 1528 O O . LYS A 1 186 ? -4.541 0.753 -4.740 1.00 98.12 186 LYS A O 1
ATOM 1533 N N . LEU A 1 187 ? -4.979 1.695 -2.743 1.00 97.19 187 LEU A N 1
ATOM 1534 C CA . LEU A 1 187 ? -3.663 2.316 -2.596 1.00 97.19 187 LEU A CA 1
ATOM 1535 C C . LEU A 1 187 ? -2.551 1.261 -2.496 1.00 97.19 187 LEU A C 1
ATOM 1537 O O . LEU A 1 187 ? -1.541 1.390 -3.184 1.00 97.19 187 LEU A O 1
ATOM 1541 N N . LEU A 1 188 ? -2.751 0.194 -1.716 1.00 96.62 188 LEU A N 1
ATOM 1542 C CA . LEU A 1 188 ? -1.798 -0.918 -1.616 1.00 96.62 188 LEU A CA 1
ATOM 1543 C C . LEU A 1 188 ? -1.572 -1.601 -2.972 1.00 96.62 188 LEU A C 1
ATOM 1545 O O . LEU A 1 188 ? -0.432 -1.910 -3.308 1.00 96.62 188 LEU A O 1
ATOM 1549 N N . TRP A 1 189 ? -2.615 -1.766 -3.793 1.00 95.88 189 TRP A N 1
ATOM 1550 C CA . TRP A 1 189 ? -2.475 -2.279 -5.161 1.00 95.88 189 TRP A CA 1
ATOM 1551 C C . TRP A 1 189 ? -1.644 -1.360 -6.060 1.00 95.88 189 TRP A C 1
ATOM 1553 O O . TRP A 1 189 ? -0.788 -1.852 -6.795 1.00 95.88 189 TRP A O 1
ATOM 1563 N N . ILE A 1 190 ? -1.857 -0.041 -5.988 1.00 95.69 190 ILE A N 1
ATOM 1564 C CA . ILE A 1 190 ? -1.045 0.939 -6.730 1.00 95.69 190 ILE A CA 1
ATOM 1565 C C . ILE A 1 190 ? 0.420 0.860 -6.290 1.00 95.69 190 ILE A C 1
ATOM 1567 O O . ILE A 1 190 ? 1.316 0.854 -7.132 1.00 95.69 190 ILE A O 1
ATOM 1571 N N . GLN A 1 191 ? 0.677 0.769 -4.983 1.00 93.62 191 GLN A N 1
ATOM 1572 C CA . GLN A 1 191 ? 2.039 0.632 -4.473 1.00 93.62 191 GLN A CA 1
ATOM 1573 C C . GLN A 1 191 ? 2.674 -0.686 -4.925 1.00 93.62 191 GLN A C 1
ATOM 1575 O O . GLN A 1 191 ? 3.783 -0.673 -5.450 1.00 93.62 191 GLN A O 1
ATOM 1580 N N . ASN A 1 192 ? 1.962 -1.810 -4.833 1.00 93.00 192 ASN A N 1
ATOM 1581 C CA . ASN A 1 192 ? 2.466 -3.096 -5.310 1.00 93.00 192 ASN A CA 1
ATOM 1582 C C . ASN A 1 192 ? 2.807 -3.070 -6.814 1.00 93.00 192 ASN A C 1
ATOM 1584 O O . ASN A 1 192 ? 3.835 -3.620 -7.211 1.00 93.00 192 ASN A O 1
ATOM 1588 N N . ASP A 1 193 ? 2.009 -2.394 -7.652 1.00 92.75 193 ASP A N 1
ATOM 1589 C CA . ASP A 1 193 ? 2.357 -2.163 -9.063 1.00 92.75 193 ASP A CA 1
ATOM 1590 C C . ASP A 1 193 ? 3.657 -1.355 -9.205 1.00 92.75 193 ASP A C 1
ATOM 1592 O O . ASP A 1 193 ? 4.538 -1.743 -9.971 1.00 92.75 193 ASP A O 1
ATOM 1596 N N . SER A 1 194 ? 3.824 -0.291 -8.414 1.00 89.69 194 SER A N 1
ATOM 1597 C CA . SER A 1 194 ? 5.035 0.539 -8.421 1.00 89.69 194 SER A CA 1
ATOM 1598 C C . SER A 1 194 ? 6.300 -0.260 -8.095 1.00 89.69 194 SER A C 1
ATOM 1600 O O . SER A 1 194 ? 7.309 -0.153 -8.795 1.00 89.69 194 SER A O 1
ATOM 1602 N N . PHE A 1 195 ? 6.235 -1.120 -7.075 1.00 88.19 195 PHE A N 1
ATOM 1603 C CA . PHE A 1 195 ? 7.333 -2.022 -6.718 1.00 88.19 195 PHE A CA 1
ATOM 1604 C C . PHE A 1 195 ? 7.561 -3.092 -7.794 1.00 88.19 195 PHE A C 1
ATOM 1606 O O . PHE A 1 195 ? 8.705 -3.400 -8.129 1.00 88.19 195 PHE A O 1
ATOM 1613 N N . THR A 1 196 ? 6.492 -3.631 -8.385 1.00 88.88 196 THR A N 1
ATOM 1614 C CA . THR A 1 196 ? 6.582 -4.625 -9.466 1.00 88.88 196 THR A CA 1
ATOM 1615 C C . THR A 1 196 ? 7.254 -4.042 -10.707 1.00 88.88 196 THR A C 1
ATOM 1617 O O . THR A 1 196 ? 8.139 -4.678 -11.275 1.00 88.88 196 THR A O 1
ATOM 1620 N N . LYS A 1 197 ? 6.915 -2.804 -11.083 1.00 85.69 197 LYS A N 1
ATOM 1621 C CA . LYS A 1 197 ? 7.538 -2.062 -12.192 1.00 85.69 197 LYS A CA 1
ATOM 1622 C C . LYS A 1 197 ? 9.062 -2.011 -12.061 1.00 85.69 197 LYS A C 1
ATOM 1624 O O . LYS A 1 197 ? 9.761 -2.109 -13.060 1.00 85.69 197 LYS A O 1
ATOM 1629 N N . ALA A 1 198 ? 9.602 -1.909 -10.844 1.00 79.88 198 ALA A N 1
ATOM 1630 C CA . ALA A 1 198 ? 11.051 -1.903 -10.638 1.00 79.88 198 ALA A CA 1
ATOM 1631 C C . ALA A 1 198 ? 11.738 -3.230 -11.038 1.00 79.88 198 ALA A C 1
ATOM 1633 O O . ALA A 1 198 ? 12.935 -3.222 -11.323 1.00 79.88 198 ALA A O 1
ATOM 1634 N N . HIS A 1 199 ? 10.993 -4.341 -11.080 1.00 77.69 199 HIS A N 1
ATOM 1635 C CA . HIS 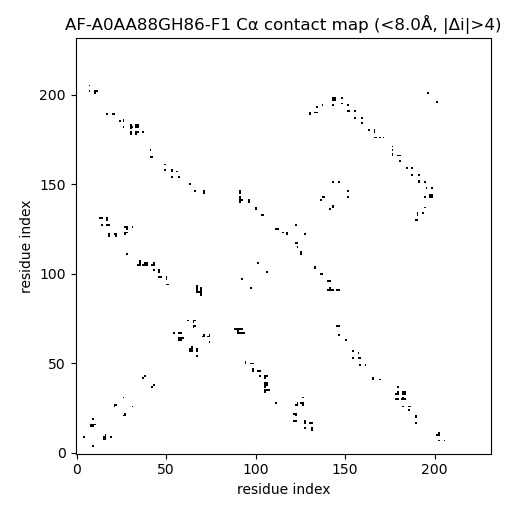A 1 199 ? 11.484 -5.702 -11.349 1.00 77.69 199 HIS A CA 1
ATOM 1636 C C . HIS A 1 199 ? 11.261 -6.173 -12.782 1.00 77.69 199 HIS A C 1
ATOM 1638 O O . HIS A 1 199 ? 11.814 -7.195 -13.188 1.00 77.69 199 HIS A O 1
ATOM 1644 N N . VAL A 1 200 ? 10.421 -5.470 -13.537 1.00 79.81 200 VAL A N 1
ATOM 1645 C CA . VAL A 1 200 ? 10.057 -5.861 -14.893 1.00 79.81 200 VAL A CA 1
ATOM 1646 C C . VAL A 1 200 ? 10.633 -4.847 -15.866 1.00 79.81 200 VAL A C 1
ATOM 1648 O O . VAL A 1 200 ? 10.386 -3.650 -15.755 1.00 79.81 200 VAL A O 1
ATOM 1651 N N . ASP A 1 201 ? 11.383 -5.330 -16.855 1.00 70.94 201 ASP A N 1
ATOM 1652 C CA . ASP A 1 201 ? 11.793 -4.506 -17.991 1.00 70.94 201 ASP A CA 1
ATOM 1653 C C . ASP A 1 201 ? 10.635 -4.385 -18.994 1.00 70.94 201 ASP A C 1
ATOM 1655 O O . ASP A 1 201 ? 10.614 -5.010 -20.060 1.00 70.94 201 ASP A O 1
ATOM 1659 N N . ASP A 1 202 ? 9.611 -3.628 -18.598 1.00 70.56 202 ASP A N 1
ATOM 1660 C CA . ASP A 1 202 ? 8.443 -3.363 -19.437 1.00 70.56 202 ASP A CA 1
ATOM 1661 C C . ASP A 1 202 ? 8.873 -2.636 -20.729 1.00 70.56 202 ASP A C 1
ATOM 1663 O O . ASP A 1 202 ? 8.432 -2.982 -21.824 1.00 70.56 202 ASP A O 1
ATOM 1667 N N . ALA A 1 203 ? 9.819 -1.695 -20.655 1.00 62.34 203 ALA A N 1
ATOM 1668 C CA . ALA A 1 203 ? 10.287 -0.953 -21.826 1.00 62.34 203 ALA A CA 1
ATOM 1669 C C . ALA A 1 203 ? 10.894 -1.872 -22.906 1.00 62.34 203 ALA A C 1
ATOM 1671 O O . ALA A 1 203 ? 10.564 -1.740 -24.089 1.00 62.34 203 ALA A O 1
ATOM 1672 N N . MET A 1 204 ? 11.730 -2.843 -22.521 1.00 61.09 204 MET A N 1
ATOM 1673 C CA . MET A 1 204 ? 12.337 -3.790 -23.463 1.00 61.09 204 MET A CA 1
ATOM 1674 C C . MET A 1 204 ? 11.302 -4.714 -24.115 1.00 61.09 204 MET A C 1
ATOM 1676 O O . MET A 1 204 ? 11.399 -4.992 -25.316 1.00 61.09 204 MET A O 1
ATOM 1680 N N . ARG A 1 205 ? 10.282 -5.163 -23.371 1.00 59.12 205 ARG A N 1
ATOM 1681 C CA . ARG A 1 205 ? 9.216 -6.035 -23.902 1.00 59.12 205 ARG A CA 1
ATOM 1682 C C . ARG A 1 205 ? 8.389 -5.352 -24.991 1.00 59.12 205 ARG A C 1
ATOM 1684 O O . ARG A 1 205 ? 8.021 -5.995 -25.972 1.00 59.12 205 ARG A O 1
ATOM 1691 N N . HIS A 1 206 ? 8.147 -4.051 -24.860 1.00 55.56 206 HIS A N 1
ATOM 1692 C CA . HIS A 1 206 ? 7.327 -3.306 -25.815 1.00 55.56 206 HIS A CA 1
ATOM 1693 C C . HIS A 1 206 ? 8.124 -2.807 -27.029 1.00 55.56 206 HIS A C 1
ATOM 1695 O O . HIS A 1 206 ? 7.622 -2.872 -28.152 1.00 55.56 206 HIS A O 1
ATOM 1701 N N . LEU A 1 207 ? 9.392 -2.417 -26.857 1.00 55.88 207 LEU A N 1
ATOM 1702 C CA . LEU A 1 207 ? 10.256 -2.001 -27.972 1.00 55.88 207 LEU A CA 1
ATOM 1703 C C . LEU A 1 207 ? 10.615 -3.164 -28.914 1.00 55.88 207 LEU A C 1
ATOM 1705 O O . LEU A 1 207 ? 10.635 -2.986 -30.133 1.00 55.88 207 LEU A O 1
ATOM 1709 N N . THR A 1 208 ? 10.829 -4.370 -28.380 1.00 50.69 208 THR A N 1
ATOM 1710 C CA . THR A 1 208 ? 11.188 -5.560 -29.180 1.00 50.69 208 THR A CA 1
ATOM 1711 C C . THR A 1 208 ? 10.013 -6.172 -29.954 1.00 50.69 208 THR A C 1
ATOM 1713 O O . THR A 1 208 ? 10.223 -6.819 -30.980 1.00 50.69 208 THR A O 1
ATOM 1716 N N . SER A 1 209 ? 8.771 -5.908 -29.536 1.00 46.94 209 SER A N 1
ATOM 1717 C CA . SER A 1 209 ? 7.559 -6.428 -30.192 1.00 46.94 209 SER A CA 1
ATOM 1718 C C . SER A 1 209 ? 7.245 -5.790 -31.555 1.00 46.94 209 SER A C 1
ATOM 1720 O O . SER A 1 209 ? 6.483 -6.351 -32.342 1.00 46.94 209 SER A O 1
ATOM 1722 N N . SER A 1 210 ? 7.869 -4.653 -31.885 1.00 45.25 210 SER A N 1
ATOM 1723 C CA . SER A 1 210 ? 7.725 -4.011 -33.201 1.00 45.25 210 SER A CA 1
ATOM 1724 C C . SER A 1 210 ? 8.492 -4.731 -34.323 1.00 45.25 210 SER A C 1
ATOM 1726 O O . SER A 1 210 ? 8.295 -4.434 -35.501 1.00 45.25 210 SER A O 1
ATOM 1728 N N . SER A 1 211 ? 9.326 -5.718 -33.980 1.00 42.31 211 SER A N 1
ATOM 1729 C CA . SER A 1 211 ? 10.143 -6.457 -34.941 1.00 42.31 211 SER A CA 1
ATOM 1730 C C . SER A 1 211 ? 10.375 -7.916 -34.543 1.00 42.31 211 SER A C 1
ATOM 1732 O O . SER A 1 211 ? 11.520 -8.352 -34.526 1.00 42.31 211 SER A O 1
ATOM 1734 N N . SER A 1 212 ? 9.350 -8.698 -34.193 1.00 36.19 212 SER A N 1
ATOM 1735 C CA . SER A 1 212 ? 9.382 -10.169 -34.360 1.00 36.19 212 SER A CA 1
ATOM 1736 C C . SER A 1 212 ? 8.061 -10.839 -33.981 1.00 36.19 212 SER A C 1
ATOM 1738 O O . SER A 1 212 ? 7.344 -10.422 -33.079 1.00 36.19 212 SER A O 1
ATOM 1740 N N . SER A 1 213 ? 7.757 -11.901 -34.723 1.00 39.31 213 SER A N 1
ATOM 1741 C CA . SER A 1 213 ? 6.624 -12.805 -34.565 1.00 39.31 213 SER A CA 1
ATOM 1742 C C . SER A 1 213 ? 6.418 -13.297 -33.132 1.00 39.31 213 SER A C 1
ATOM 1744 O O . SER A 1 213 ? 7.381 -13.639 -32.451 1.00 39.31 213 SER A O 1
ATOM 1746 N N . CYS A 1 214 ? 5.141 -13.425 -32.762 1.00 38.34 214 CYS A N 1
ATOM 1747 C CA . CYS A 1 214 ? 4.601 -14.204 -31.649 1.00 38.34 214 CYS A CA 1
ATOM 1748 C C . CYS A 1 214 ? 5.572 -15.269 -31.106 1.00 38.34 214 CYS A C 1
ATOM 1750 O O . CYS A 1 214 ? 5.828 -16.275 -31.767 1.00 38.34 214 CYS A O 1
ATOM 1752 N N . CYS A 1 215 ? 6.068 -15.060 -29.887 1.00 32.34 215 CYS A N 1
ATOM 1753 C CA . CYS A 1 215 ? 6.640 -16.123 -29.076 1.00 32.34 215 CYS A CA 1
ATOM 1754 C C . CYS A 1 215 ? 6.156 -15.981 -27.633 1.00 32.34 215 CYS A C 1
ATOM 1756 O O . CYS A 1 215 ? 6.087 -14.886 -27.077 1.00 32.34 215 CYS A O 1
ATOM 1758 N N . LEU A 1 216 ? 5.746 -17.129 -27.097 1.00 39.53 216 LEU A N 1
ATOM 1759 C CA . LEU A 1 216 ? 5.090 -17.335 -25.816 1.00 39.53 216 LEU A CA 1
ATOM 1760 C C . LEU A 1 216 ? 5.899 -16.808 -24.631 1.00 39.53 216 LEU A C 1
ATOM 1762 O O . LEU A 1 216 ? 7.125 -16.868 -24.608 1.00 39.53 216 LEU A O 1
ATOM 1766 N N . VAL A 1 217 ? 5.157 -16.387 -23.607 1.00 43.34 217 VAL A N 1
ATOM 1767 C CA . VAL A 1 217 ? 5.631 -16.195 -22.237 1.00 43.34 217 VAL A CA 1
ATOM 1768 C C . VAL A 1 217 ? 6.461 -17.412 -21.814 1.00 43.34 217 VAL A C 1
ATOM 1770 O O . VAL A 1 217 ? 5.913 -18.467 -21.508 1.00 43.34 217 VAL A O 1
ATOM 1773 N N . THR A 1 218 ? 7.782 -17.266 -21.765 1.00 40.16 218 THR A N 1
ATOM 1774 C CA . THR A 1 218 ? 8.662 -18.197 -21.055 1.00 40.16 218 THR A CA 1
ATOM 1775 C C . THR A 1 218 ? 9.451 -17.418 -20.018 1.00 40.16 218 THR A C 1
ATOM 1777 O O . THR A 1 218 ? 10.494 -16.837 -20.308 1.00 40.16 218 THR A O 1
ATOM 1780 N N . GLY A 1 219 ? 8.950 -17.428 -18.782 1.00 38.06 219 GLY A N 1
ATOM 1781 C CA . GLY A 1 219 ? 9.704 -17.070 -17.579 1.00 38.06 219 GLY A CA 1
ATOM 1782 C C . GLY A 1 219 ? 10.739 -18.138 -17.212 1.00 38.06 219 GLY A C 1
ATOM 1783 O O . GLY A 1 219 ? 10.792 -18.571 -16.070 1.00 38.06 219 GLY A O 1
ATOM 1784 N N . ALA A 1 220 ? 11.531 -18.597 -18.180 1.00 31.55 220 ALA A N 1
ATOM 1785 C CA . ALA A 1 220 ? 12.599 -19.560 -17.966 1.00 31.55 220 ALA A CA 1
ATOM 1786 C C . ALA A 1 220 ? 13.854 -19.054 -18.675 1.00 31.55 220 ALA A C 1
ATOM 1788 O O . ALA A 1 220 ? 14.010 -19.189 -19.888 1.00 31.55 220 ALA A O 1
ATOM 1789 N N . VAL A 1 221 ? 14.752 -18.443 -17.905 1.00 45.50 221 VAL A N 1
ATOM 1790 C CA . VAL A 1 221 ? 16.118 -18.186 -18.355 1.00 45.50 221 VAL A CA 1
ATOM 1791 C C . VAL A 1 221 ? 16.853 -19.520 -18.250 1.00 45.50 221 VAL A C 1
ATOM 1793 O O . VAL A 1 221 ? 17.301 -19.914 -17.181 1.00 45.50 221 VAL A O 1
ATOM 1796 N N . GLY A 1 222 ? 16.906 -20.256 -19.356 1.00 31.80 222 GLY A N 1
ATOM 1797 C CA . GLY A 1 222 ? 17.613 -21.527 -19.455 1.00 31.80 222 GLY A CA 1
ATOM 1798 C C . GLY A 1 222 ? 18.206 -21.673 -20.847 1.00 31.80 222 GLY A C 1
ATOM 1799 O O . GLY A 1 222 ? 17.495 -21.871 -21.828 1.00 31.80 222 GLY A O 1
ATOM 1800 N N . THR A 1 223 ? 19.524 -21.541 -20.946 1.00 43.41 223 THR A N 1
ATOM 1801 C CA . THR A 1 223 ? 20.304 -21.792 -22.160 1.00 43.41 223 THR A CA 1
ATOM 1802 C C . THR A 1 223 ? 20.186 -23.257 -22.572 1.00 43.41 223 THR A C 1
ATOM 1804 O O . THR A 1 223 ? 20.950 -24.089 -22.100 1.00 43.41 223 THR A O 1
ATOM 1807 N N . SER A 1 224 ? 19.241 -23.584 -23.454 1.00 37.09 224 SER A N 1
ATOM 1808 C CA . SER A 1 224 ? 19.208 -24.873 -24.158 1.00 37.09 224 SER A CA 1
ATOM 1809 C C . SER A 1 224 ? 18.242 -24.841 -25.351 1.00 37.09 224 SER A C 1
ATOM 1811 O O . SER A 1 224 ? 17.225 -25.527 -25.365 1.00 37.09 224 SER A O 1
ATOM 1813 N N . CYS A 1 225 ? 18.589 -24.084 -26.391 1.00 31.20 225 CYS A N 1
ATOM 1814 C CA . CYS A 1 225 ? 18.062 -24.305 -27.743 1.00 31.20 225 CYS A CA 1
ATOM 1815 C C . CYS A 1 225 ? 19.222 -24.315 -28.750 1.00 31.20 225 CYS A C 1
ATOM 1817 O O . CYS A 1 225 ? 19.246 -23.566 -29.719 1.00 31.20 225 CYS A O 1
ATOM 1819 N N . LEU A 1 226 ? 20.216 -25.171 -28.501 1.00 37.88 226 LEU A N 1
ATOM 1820 C CA . LEU A 1 226 ? 21.127 -25.661 -29.532 1.00 37.88 226 LEU A CA 1
ATOM 1821 C C . LEU A 1 226 ? 20.808 -27.135 -29.756 1.00 37.88 226 LEU A C 1
ATOM 1823 O O . LEU A 1 226 ? 21.162 -27.955 -28.917 1.00 37.88 226 LEU A O 1
ATOM 1827 N N . SER A 1 227 ? 20.150 -27.464 -30.873 1.00 33.22 227 SER A N 1
ATOM 1828 C CA . SER A 1 227 ? 20.318 -28.745 -31.578 1.00 33.22 227 SER A CA 1
ATOM 1829 C C . SER A 1 227 ? 19.290 -28.934 -32.704 1.00 33.22 227 SER A C 1
ATOM 1831 O O . SER A 1 227 ? 18.111 -29.147 -32.439 1.00 33.22 227 SER A O 1
ATOM 1833 N N . LYS A 1 228 ? 19.836 -29.061 -33.923 1.00 34.88 228 LYS A N 1
ATOM 1834 C CA . LYS A 1 228 ? 19.369 -29.888 -35.056 1.00 34.88 228 LYS A CA 1
ATOM 1835 C C . LYS A 1 228 ? 18.169 -29.387 -35.870 1.00 34.88 228 LYS A C 1
ATOM 1837 O O . LYS A 1 228 ? 17.024 -29.650 -35.532 1.00 34.88 228 LYS A O 1
ATOM 1842 N N . ASN A 1 229 ? 18.451 -28.848 -37.060 1.00 32.88 229 ASN A N 1
ATOM 1843 C CA . ASN A 1 229 ? 18.327 -29.616 -38.313 1.00 32.88 229 ASN A CA 1
ATOM 1844 C C . ASN A 1 229 ? 18.546 -28.725 -39.547 1.00 32.88 229 ASN A C 1
ATOM 1846 O O . ASN A 1 229 ? 17.650 -27.991 -39.940 1.00 32.88 229 ASN A O 1
ATOM 1850 N N . MET A 1 230 ? 19.689 -28.876 -40.218 1.00 33.53 230 MET A N 1
ATOM 1851 C CA . MET A 1 230 ? 19.785 -28.684 -41.669 1.00 33.53 230 MET A CA 1
ATOM 1852 C C . MET A 1 230 ? 20.724 -29.754 -42.224 1.00 33.53 230 MET A C 1
ATOM 1854 O O . MET A 1 230 ? 21.940 -29.644 -42.131 1.00 33.53 230 MET A O 1
ATOM 1858 N N . ASN A 1 231 ? 20.122 -30.826 -42.732 1.00 37.75 231 ASN A N 1
ATOM 1859 C CA . ASN A 1 231 ? 20.719 -31.759 -43.680 1.00 37.75 231 ASN A CA 1
ATOM 1860 C C . ASN A 1 231 ? 19.579 -32.359 -44.511 1.00 37.75 231 ASN A C 1
ATOM 1862 O O . ASN A 1 231 ? 19.022 -33.395 -44.146 1.00 37.75 231 ASN A O 1
ATOM 1866 N N . LYS A 1 232 ? 19.205 -31.655 -45.581 1.00 36.84 232 LYS A N 1
ATOM 1867 C CA . LYS A 1 232 ? 18.958 -32.164 -46.940 1.00 36.84 232 LYS A CA 1
ATOM 1868 C C . LYS A 1 232 ? 18.420 -31.050 -47.824 1.00 36.84 232 LYS A C 1
ATOM 1870 O O . LYS A 1 232 ? 17.530 -30.317 -47.347 1.00 36.84 232 LYS A O 1
#

Solvent-accessible surface area (backbone atoms only — not comparable to full-atom values): 14229 Å² total; per-residue (Å²): 134,88,82,91,76,61,68,70,45,51,60,70,34,68,68,55,29,47,45,50,50,28,56,72,74,65,52,41,66,70,34,52,48,39,32,30,52,46,19,63,76,61,40,63,86,40,43,69,56,54,53,49,55,47,52,55,60,39,51,76,37,69,78,46,27,37,50,66,70,50,45,52,80,80,73,57,80,92,76,88,74,78,94,66,82,65,92,74,78,78,43,64,64,41,68,67,58,52,43,52,46,53,43,60,75,21,54,62,82,72,79,80,73,86,84,64,90,57,56,96,88,51,66,50,66,66,56,49,51,52,54,48,57,49,50,53,48,42,66,73,66,31,57,57,72,78,48,60,64,72,58,55,54,48,49,53,51,51,52,50,54,56,53,48,49,55,46,70,71,43,92,62,56,69,75,52,33,56,50,34,48,54,28,43,52,50,52,53,52,53,50,52,49,57,60,47,52,66,70,45,67,53,58,60,60,60,65,53,56,79,75,59,78,94,75,78,95,67,99,64,98,68,99,77,90,85,82,89,87,90,89,131

Sequence (232 aa):
MCEFISDTKLFIDPTYRYSYLSKFIKFGKEDLTLVKEFGQMVLNPLIPRLIEDIENKMSNYDVTRELWRGNVESIVDTDKVSNQKSENNEFIFKKEIQIMYLKKLFMIDQELSSNGSSSKDQVDPSVINYIKELDEFCQLHFECKQVPLVHLSAYFGVLSDLIMEEVFESQMAEALKKKTWMAINKLLWIQNDSFTKAHVDDAMRHLTSSSSSCCLVTGAVGTSCLSKNMNK

Secondary structure (DSSP, 8-state):
-PPP--HHHHHH-HHHHHHHHHHHHT--HHHHHHHHHHIIIIITTTHHHHHHHHHHHHHTSHHHHHHHTT-GGGTS-SSS--S---S----TT-HHHHHHHHHHHH---S---S-----TTS--HHHHHHHHHHHHHHHHH--GGGS-HHHHHHHHHHHHHHHHHHHHHSSS-HHHHHHHHHHHHHHHHHHHHHHHHTT--HHHHHHHGGGS--------------------

Organism: Naegleria lovaniensis (NCBI:txid51637)

Mean predicted aligned error: 10.99 Å

pLDDT: mean 78.03, std 21.41, range [31.2, 98.44]

Nearest PDB structures (foldseek):
  2w31-assembly1_B  TM=6.999E-01  e=7.295E-03  Geobacter sulfurreducens
  4zva-assembly1_B  TM=6.910E-01  e=6.637E-03  Escherichia coli K-12
  4zvb-assembly2_D  TM=6.378E-01  e=5.558E-02  Escherichia coli K-12
  3zh0-assembly2_D  TM=6.593E-01  e=8.502E-02  Methanosarcina acetivorans C2A
  2vee-assembly2_B  TM=6.380E-01  e=1.647E-01  Methanosarcina acetivorans

Radius of gyration: 21.0 Å; Cα contacts (8 Å, |Δi|>4): 173; chains: 1; bounding box: 52×56×64 Å

InterPro domains:
  IPR012292 Globin/Protoglobin [G3DSA:1.10.490.10] (18-210)
  IPR044398 Globin-sensor domain [PF11563] (17-203)

Foldseek 3Di:
DDDDQDLLCCLVPLLSVLFVLCLVLVQAPVLLVLLQVCLVPFCVVPLLVLLVQLLVVLCVDPLSVCLQVLVLVVNDDDDDDPPDPPVCSVHQCPSVLSSVLSCLRRNPPDDPDPPDPDPPNTGRVVSSVSLVVSLVSCVVRGPLQSPPLVSVVVSLVSSLVVVLVSLVPDPDDPVSSVSNNSSSVSSSVSVSVSSVSSHDPSVVVVVPVVDDDDDDDDPDPDPDDDDDDDDD